Protein AF-A0A950VL31-F1 (afdb_monomer_lite)

pLDDT: mean 74.33, std 24.09, range [24.27, 98.5]

Radius of gyration: 37.99 Å; chains: 1; bounding box: 94×47×105 Å

Foldseek 3Di:
DFDFDDWDKDDPDDPDDDDDDPPPDDDDDDDDPPDPDPPPDDPPDPDPDDFDFPDDFPDWDDDPRIIITGGRTDDQQAAAFAAWAWDDDAAEDDDDDDQDFDKTKTWFTDADRHTFQKKWKWKAFPVRDTPDTDMDGCVVQVANHTGMGIDGDPDGDDLVRAPGKMWMWMWGGDPNGTYDIHDIGIYHYHNHPPVPDDDDLRPPPPDDPPPVVLVVVQVPDDALVPFDAFDADVRQDQAAQKWKKFWAQPPQLATQEIDMGQQVVVQVVLCDPPRPNVNTHMDTLHRRHHGPLQRLLQSQVVCVVRVVPHHPPPDGSHDPPDPCNVVSVVSNVNHNVSSCVSSDDRD

Structure (mmCIF, N/CA/C/O backbone):
data_AF-A0A950VL31-F1
#
_entry.id   AF-A0A950VL31-F1
#
loop_
_atom_site.group_PDB
_atom_site.id
_atom_site.type_symbol
_atom_site.label_atom_id
_atom_site.label_alt_id
_atom_site.label_comp_id
_atom_site.label_asym_id
_atom_site.label_entity_id
_atom_site.label_seq_id
_atom_site.pdbx_PDB_ins_code
_atom_site.Cartn_x
_atom_site.Cartn_y
_atom_site.Cartn_z
_atom_site.occupancy
_atom_site.B_iso_or_equiv
_atom_site.auth_seq_id
_atom_site.auth_comp_id
_atom_site.auth_asym_id
_atom_site.auth_atom_id
_atom_site.pdbx_PDB_model_num
ATOM 1 N N . GLY A 1 1 ? -34.890 7.771 40.085 1.00 26.45 1 GLY A N 1
ATOM 2 C CA . GLY A 1 1 ? -35.885 8.322 41.024 1.00 26.45 1 GLY A CA 1
ATOM 3 C C . GLY A 1 1 ? -36.533 7.157 41.729 1.00 26.45 1 GLY A C 1
ATOM 4 O O . GLY A 1 1 ? -36.795 6.172 41.057 1.00 26.45 1 GLY A O 1
ATOM 5 N N . SER A 1 2 ? -36.714 7.227 43.048 1.00 26.86 2 SER A N 1
ATOM 6 C CA . SER A 1 2 ? -37.435 6.185 43.786 1.00 26.86 2 SER A CA 1
ATOM 7 C C . SER A 1 2 ? -38.919 6.294 43.441 1.00 26.86 2 SER A C 1
ATOM 9 O O . SER A 1 2 ? -39.507 7.355 43.646 1.00 26.86 2 SER A O 1
ATOM 11 N N . LEU A 1 3 ? -39.493 5.246 42.860 1.00 29.05 3 LEU A N 1
ATOM 12 C CA . LEU A 1 3 ? -40.937 5.093 42.746 1.00 29.05 3 LEU A CA 1
ATOM 13 C C . LEU A 1 3 ? -41.309 3.896 43.612 1.00 29.05 3 LEU A C 1
ATOM 15 O O . LEU A 1 3 ? -40.844 2.785 43.372 1.00 29.05 3 LEU A O 1
ATOM 19 N N . ASP A 1 4 ? -42.085 4.185 44.648 1.00 31.08 4 ASP A N 1
ATOM 20 C CA . ASP A 1 4 ? -42.569 3.232 45.635 1.00 31.08 4 ASP A CA 1
ATOM 21 C C . ASP A 1 4 ? -43.798 2.520 45.057 1.00 31.08 4 ASP A C 1
ATOM 23 O O . ASP A 1 4 ? -44.814 3.160 44.769 1.00 31.08 4 ASP A O 1
ATOM 27 N N . PHE A 1 5 ? -43.691 1.215 44.809 1.00 33.84 5 PHE A N 1
ATOM 28 C CA . PHE A 1 5 ? -44.778 0.415 44.249 1.00 33.84 5 PHE A CA 1
ATOM 29 C C . PHE A 1 5 ? -45.307 -0.573 45.287 1.00 33.84 5 PHE A C 1
ATOM 31 O O . PHE A 1 5 ? -45.082 -1.772 45.189 1.00 33.84 5 PHE A O 1
ATOM 38 N N . GLY A 1 6 ? -46.093 -0.034 46.219 1.00 39.69 6 GLY A N 1
ATOM 39 C CA . GLY A 1 6 ? -47.246 -0.707 46.814 1.00 39.69 6 GLY A CA 1
ATOM 40 C C . GLY A 1 6 ? -46.976 -1.778 47.876 1.00 39.69 6 GLY A C 1
ATOM 41 O O . GLY A 1 6 ? -46.226 -2.729 47.695 1.00 39.69 6 GLY A O 1
ATOM 42 N N . THR A 1 7 ? -47.718 -1.671 48.976 1.00 35.81 7 THR A N 1
ATOM 43 C CA . THR A 1 7 ? -47.852 -2.701 50.010 1.00 35.81 7 THR A CA 1
ATOM 44 C C . THR A 1 7 ? -48.718 -3.852 49.480 1.00 35.81 7 THR A C 1
ATOM 46 O O . THR A 1 7 ? -49.858 -3.619 49.078 1.00 35.81 7 THR A O 1
ATOM 49 N N . GLN A 1 8 ? -48.223 -5.095 49.486 1.00 38.28 8 GLN A N 1
ATOM 50 C CA . GLN A 1 8 ? -49.088 -6.273 49.325 1.00 38.28 8 GLN A CA 1
ATOM 51 C C . GLN A 1 8 ? -49.540 -6.772 50.699 1.00 38.28 8 GLN A C 1
ATOM 53 O O . GLN A 1 8 ? -48.717 -7.103 51.552 1.00 38.28 8 GLN A O 1
ATOM 58 N N . GLU A 1 9 ? -50.854 -6.840 50.907 1.00 32.25 9 GLU A N 1
ATOM 59 C CA . GLU A 1 9 ? -51.458 -7.432 52.100 1.00 32.25 9 GLU A CA 1
ATOM 60 C C . GLU A 1 9 ? -51.939 -8.850 51.795 1.00 32.25 9 GLU A C 1
ATOM 62 O O . GLU A 1 9 ? -52.822 -9.052 50.961 1.00 32.25 9 GLU A O 1
ATOM 67 N N . TYR A 1 10 ? -51.393 -9.836 52.504 1.00 36.75 10 TYR A N 1
ATOM 68 C CA . TYR A 1 10 ? -51.914 -11.197 52.485 1.00 36.75 10 TYR A CA 1
ATOM 69 C C . TYR A 1 10 ? -52.896 -11.349 53.644 1.00 36.75 10 TYR A C 1
ATOM 71 O O . TYR A 1 10 ? -52.517 -11.271 54.814 1.00 36.75 10 TYR A O 1
ATOM 79 N N . THR A 1 11 ? -54.174 -11.539 53.319 1.00 30.17 11 THR A N 1
ATOM 80 C CA . THR A 1 11 ? -55.205 -11.898 54.297 1.00 30.17 11 THR A CA 1
ATOM 81 C C . THR A 1 11 ? -55.499 -13.384 54.178 1.00 30.17 11 THR A C 1
ATOM 83 O O . THR A 1 11 ? -55.637 -13.923 53.082 1.00 30.17 11 THR A O 1
ATOM 86 N N . ASN A 1 12 ? -55.553 -14.068 55.319 1.00 35.91 12 ASN A N 1
ATOM 87 C CA . ASN A 1 12 ? -55.883 -15.484 55.356 1.00 35.91 12 ASN A CA 1
ATOM 88 C C . ASN A 1 12 ? -57.364 -15.647 54.968 1.00 35.91 12 ASN A C 1
ATOM 90 O O . ASN A 1 12 ? -58.252 -15.313 55.754 1.00 35.91 12 ASN A O 1
ATOM 94 N N . GLY A 1 13 ? -57.619 -16.072 53.729 1.00 30.38 13 GLY A N 1
ATOM 95 C CA . GLY A 1 13 ? -58.948 -16.085 53.123 1.00 30.38 13 GLY A CA 1
ATOM 96 C C . GLY A 1 13 ? -59.132 -17.229 52.127 1.00 30.38 13 GLY A C 1
ATOM 97 O O . GLY A 1 13 ? -59.075 -17.011 50.929 1.00 30.38 13 GLY A O 1
ATOM 98 N N . ASN A 1 14 ? -59.323 -18.441 52.655 1.00 36.91 14 ASN A N 1
ATOM 99 C CA . ASN A 1 14 ? -60.248 -19.511 52.234 1.00 36.91 14 ASN A CA 1
ATOM 100 C C . ASN A 1 14 ? -60.557 -19.853 50.753 1.00 36.91 14 ASN A C 1
ATOM 102 O O . ASN A 1 14 ? -61.489 -20.625 50.539 1.00 36.91 14 ASN A O 1
ATOM 106 N N . ASP A 1 15 ? -59.801 -19.429 49.743 1.00 32.88 15 ASP A N 1
ATOM 107 C CA . ASP A 1 15 ? -60.048 -19.869 48.359 1.00 32.88 15 ASP A CA 1
ATOM 108 C C . ASP A 1 15 ? -59.047 -20.946 47.905 1.00 32.88 15 ASP A C 1
ATOM 110 O O . ASP A 1 15 ? -58.057 -20.680 47.229 1.00 32.88 15 ASP A O 1
ATOM 114 N N . CYS A 1 16 ? -59.320 -22.205 48.270 1.00 32.97 16 CYS A N 1
ATOM 115 C CA . CYS A 1 16 ? -58.639 -23.394 47.741 1.00 32.97 16 CYS A CA 1
ATOM 116 C C . CYS A 1 16 ? -59.685 -24.444 47.331 1.00 32.97 16 CYS A C 1
ATOM 118 O O . CYS A 1 16 ? -60.242 -25.142 48.175 1.00 32.97 16 CYS A O 1
ATOM 120 N N . ASN A 1 17 ? -59.976 -24.550 46.028 1.00 30.31 17 ASN A N 1
ATOM 121 C CA . ASN A 1 17 ? -60.961 -25.490 45.483 1.00 30.31 17 ASN A CA 1
ATOM 122 C C . ASN A 1 17 ? -60.265 -26.715 44.846 1.00 30.31 17 ASN A C 1
ATOM 124 O O . ASN A 1 17 ? -59.708 -26.644 43.755 1.00 30.31 17 ASN A O 1
ATOM 128 N N . ALA A 1 18 ? -60.294 -27.821 45.590 1.00 32.50 18 ALA A N 1
ATOM 129 C CA . ALA A 1 18 ? -60.222 -29.257 45.278 1.00 32.50 18 ALA A CA 1
ATOM 130 C C . ALA A 1 18 ? -59.442 -29.881 44.088 1.00 32.50 18 ALA A C 1
ATOM 132 O O . ALA A 1 18 ? -59.469 -31.104 44.038 1.00 32.50 18 ALA A O 1
ATOM 133 N N . ASN A 1 19 ? -58.765 -29.201 43.148 1.00 30.77 19 ASN A N 1
ATOM 134 C CA . ASN A 1 19 ? -58.132 -29.947 42.029 1.00 30.77 19 ASN A CA 1
ATOM 135 C C . ASN A 1 19 ? -56.844 -29.398 41.386 1.00 30.77 19 ASN A C 1
ATOM 137 O O . ASN A 1 19 ? -56.442 -29.882 40.330 1.00 30.77 19 ASN A O 1
ATOM 141 N N . THR A 1 20 ? -56.125 -28.480 42.032 1.00 29.73 20 THR A N 1
ATOM 142 C CA . THR A 1 20 ? -54.744 -28.132 41.639 1.00 29.73 20 THR A CA 1
ATOM 143 C C . THR A 1 20 ? -53.890 -27.850 42.876 1.00 29.73 20 THR A C 1
ATOM 145 O O . THR A 1 20 ? -53.874 -26.733 43.373 1.00 29.73 20 THR A O 1
ATOM 148 N N . SER A 1 21 ? -53.231 -28.900 43.378 1.00 27.80 21 SER A N 1
ATOM 149 C CA . SER A 1 21 ? -52.013 -28.921 44.210 1.00 27.80 21 SER A CA 1
ATOM 150 C C . SER A 1 21 ? -51.699 -27.673 45.058 1.00 27.80 21 SER A C 1
ATOM 152 O O . SER A 1 21 ? -50.830 -26.875 44.707 1.00 27.80 21 SER A O 1
ATOM 154 N N . CYS A 1 22 ? -52.331 -27.571 46.228 1.00 28.53 22 CYS A N 1
ATOM 155 C CA . CYS A 1 22 ? -51.736 -26.926 47.396 1.00 28.53 22 CYS A CA 1
ATOM 156 C C . CYS A 1 22 ? -51.013 -28.016 48.196 1.00 28.53 22 CYS A C 1
ATOM 158 O O . CYS A 1 22 ? -51.657 -28.714 48.973 1.00 28.53 22 CYS A O 1
ATOM 160 N N . ASP A 1 23 ? -49.707 -28.185 47.999 1.00 24.27 23 ASP A N 1
ATOM 161 C CA . ASP A 1 23 ? -48.905 -29.047 48.873 1.00 24.27 23 ASP A CA 1
ATOM 162 C C . ASP A 1 23 ? -48.401 -28.219 50.062 1.00 24.27 23 ASP A C 1
ATOM 164 O O . ASP A 1 23 ? -47.308 -27.655 50.050 1.00 24.27 23 ASP A O 1
ATOM 168 N N . PHE A 1 24 ? -49.236 -28.139 51.097 1.00 31.02 24 PHE A N 1
ATOM 169 C CA . PHE A 1 24 ? -48.778 -27.987 52.475 1.00 31.02 24 PHE A CA 1
ATOM 170 C C . PHE A 1 24 ? -48.843 -29.378 53.104 1.00 31.02 24 PHE A C 1
ATOM 172 O O . PHE A 1 24 ? -49.898 -29.802 53.567 1.00 31.02 24 PHE A O 1
ATOM 179 N N . ALA A 1 25 ? -47.732 -30.113 53.070 1.00 26.59 25 ALA A N 1
ATOM 180 C CA . ALA A 1 25 ? -47.635 -31.403 53.742 1.00 26.59 25 ALA A CA 1
ATOM 181 C C . ALA A 1 25 ? -47.472 -31.192 55.260 1.00 26.59 25 ALA A C 1
ATOM 183 O O . ALA A 1 25 ? -46.380 -30.930 55.753 1.00 26.59 25 ALA A O 1
ATOM 184 N N . ASP A 1 26 ? -48.624 -31.203 55.926 1.00 32.12 26 ASP A N 1
ATOM 185 C CA . ASP A 1 26 ? -48.993 -31.792 57.217 1.00 32.12 26 ASP A CA 1
ATOM 186 C C . ASP A 1 26 ? -47.992 -31.941 58.392 1.00 32.12 26 ASP A C 1
ATOM 188 O O . ASP A 1 26 ? -46.897 -32.488 58.296 1.00 32.12 26 ASP A O 1
ATOM 192 N N . GLU A 1 27 ? -48.556 -31.584 59.557 1.00 32.84 27 GLU A N 1
ATOM 193 C CA . GLU A 1 27 ? -48.215 -31.906 60.954 1.00 32.84 27 GLU A CA 1
ATOM 194 C C . GLU A 1 27 ? -47.164 -31.069 61.701 1.00 32.84 27 GLU A C 1
ATOM 196 O O . GLU A 1 27 ? -46.121 -31.563 62.117 1.00 32.84 27 GLU A O 1
ATOM 201 N N . VAL A 1 28 ? -47.543 -29.840 62.077 1.00 29.34 28 VAL A N 1
ATOM 202 C CA . VAL A 1 28 ? -47.315 -29.334 63.448 1.00 29.34 28 VAL A CA 1
ATOM 203 C C . VAL A 1 28 ? -48.373 -28.283 63.811 1.00 29.34 28 VAL A C 1
ATOM 205 O O . VAL A 1 28 ? -48.805 -27.514 62.961 1.00 29.34 28 VAL A O 1
ATOM 208 N N . GLY A 1 29 ? -48.841 -28.314 65.065 1.00 29.80 29 GLY A N 1
ATOM 209 C CA . GLY A 1 29 ? -49.952 -27.518 65.608 1.00 29.80 29 GLY A CA 1
ATOM 210 C C . GLY A 1 29 ? -49.720 -25.993 65.687 1.00 29.80 29 GLY A C 1
ATOM 211 O O . GLY A 1 29 ? -48.928 -25.450 64.923 1.00 29.80 29 GLY A O 1
ATOM 212 N N . PRO A 1 30 ? -50.442 -25.263 66.567 1.00 31.36 30 PRO A N 1
ATOM 213 C CA . PRO A 1 30 ? -50.471 -23.798 66.558 1.00 31.36 30 PRO A CA 1
ATOM 214 C C . PRO A 1 30 ? -49.055 -23.210 66.615 1.00 31.36 30 PRO A C 1
ATOM 216 O O . PRO A 1 30 ? -48.265 -23.585 67.475 1.00 31.36 30 PRO A O 1
ATOM 219 N N . PHE A 1 31 ? -48.769 -22.310 65.671 1.00 34.59 31 PHE A N 1
ATOM 220 C CA . PHE A 1 31 ? -47.479 -21.656 65.429 1.00 34.59 31 PHE A CA 1
ATOM 221 C C . PHE A 1 31 ? -46.803 -21.206 66.744 1.00 34.59 31 PHE A C 1
ATOM 223 O O . PHE A 1 31 ? -47.319 -20.328 67.441 1.00 34.59 31 PHE A O 1
ATOM 230 N N . ASP A 1 32 ? -45.663 -21.814 67.089 1.00 31.92 32 ASP A N 1
ATOM 231 C CA . ASP A 1 32 ? -44.841 -21.447 68.248 1.00 31.92 32 ASP A CA 1
ATOM 232 C C . ASP A 1 32 ? -43.954 -20.238 67.898 1.00 31.92 32 ASP A C 1
ATOM 234 O O . ASP A 1 32 ? -43.147 -20.279 66.966 1.00 31.92 32 ASP A O 1
ATOM 238 N N . TRP A 1 33 ? -44.109 -19.139 68.638 1.00 30.81 33 TRP A N 1
ATOM 239 C CA . TRP A 1 33 ? -43.493 -17.824 68.392 1.00 30.81 33 TRP A CA 1
ATOM 240 C C . TRP A 1 33 ? -42.012 -17.738 68.821 1.00 30.81 33 TRP A C 1
ATOM 242 O O . TRP A 1 33 ? -41.549 -16.696 69.286 1.00 30.81 33 TRP A O 1
ATOM 252 N N . GLY A 1 34 ? -41.253 -18.827 68.680 1.00 26.50 34 GLY A N 1
ATOM 253 C CA . GLY A 1 34 ? -39.861 -18.924 69.142 1.00 26.50 34 GLY A CA 1
ATOM 254 C C . GLY A 1 34 ? -38.820 -19.267 68.075 1.00 26.50 34 GLY A C 1
ATOM 255 O O . GLY A 1 34 ? -37.626 -19.191 68.358 1.00 26.50 34 GLY A O 1
ATOM 256 N N . SER A 1 35 ? -39.233 -19.619 66.856 1.00 30.03 35 SER A N 1
ATOM 257 C CA . SER A 1 35 ? -38.329 -20.189 65.850 1.00 30.03 35 SER A CA 1
ATOM 258 C C . SER A 1 35 ? -38.311 -19.338 64.586 1.00 30.03 35 SER A C 1
ATOM 260 O O . SER A 1 35 ? -39.334 -19.161 63.930 1.00 30.03 35 SER A O 1
ATOM 262 N N . SER A 1 36 ? -37.133 -18.823 64.232 1.00 30.30 36 SER A N 1
ATOM 263 C CA . SER A 1 36 ? -36.834 -18.215 62.932 1.00 30.30 36 SER A CA 1
ATOM 264 C C . SER A 1 36 ? -37.085 -19.229 61.806 1.00 30.30 36 SER A C 1
ATOM 266 O O . SER A 1 36 ? -36.168 -19.925 61.372 1.00 30.30 36 SER A O 1
ATOM 268 N N . HIS A 1 37 ? -38.318 -19.321 61.316 1.00 34.12 37 HIS A N 1
ATOM 269 C CA . HIS A 1 37 ? -38.599 -19.962 60.040 1.00 34.12 37 HIS A CA 1
ATOM 270 C C . HIS A 1 37 ? -38.346 -18.940 58.933 1.00 34.12 37 HIS A C 1
ATOM 272 O O . HIS A 1 37 ? -39.124 -18.013 58.718 1.00 34.12 37 HIS A O 1
ATOM 278 N N . GLN A 1 38 ? -37.207 -19.097 58.261 1.00 34.50 38 GLN A N 1
ATOM 279 C CA . GLN A 1 38 ? -36.907 -18.420 57.007 1.00 34.50 38 GLN A CA 1
ATOM 280 C C . GLN A 1 38 ? -38.001 -18.828 56.006 1.00 34.50 38 GLN A C 1
ATOM 282 O O . GLN A 1 38 ? -38.133 -20.004 55.674 1.00 34.50 38 GLN A O 1
ATOM 287 N N . LEU A 1 39 ? -38.848 -17.884 55.598 1.00 34.12 39 LEU A N 1
ATOM 288 C CA . LEU A 1 39 ? -39.903 -18.136 54.618 1.00 34.12 39 LEU A CA 1
ATOM 289 C C . LEU A 1 39 ? -39.250 -18.427 53.261 1.00 34.12 39 LEU A C 1
ATOM 291 O O . LEU A 1 39 ? -38.807 -17.509 52.579 1.00 34.12 39 LEU A O 1
ATOM 295 N N . ASP A 1 40 ? -39.198 -19.698 52.865 1.00 33.16 40 ASP A N 1
ATOM 296 C CA . ASP A 1 40 ? -38.592 -20.150 51.601 1.00 33.16 40 ASP A CA 1
ATOM 297 C C . ASP A 1 40 ? -39.584 -20.080 50.415 1.00 33.16 40 ASP A C 1
ATOM 299 O O . ASP A 1 40 ? -39.521 -20.848 49.454 1.00 33.16 40 ASP A O 1
ATOM 303 N N . PHE A 1 41 ? -40.544 -19.150 50.473 1.00 36.78 41 PHE A N 1
ATOM 304 C CA . PHE A 1 41 ? -41.459 -18.872 49.368 1.00 36.78 41 PHE A CA 1
ATOM 305 C C . PHE A 1 41 ? -40.827 -17.835 48.439 1.00 36.78 41 PHE A C 1
ATOM 307 O O . PHE A 1 41 ? -40.730 -16.654 48.765 1.00 36.78 41 PHE A O 1
ATOM 314 N N . LYS A 1 42 ? -40.409 -18.279 47.251 1.00 35.38 42 LYS A N 1
ATOM 315 C CA . LYS A 1 42 ? -39.999 -17.410 46.142 1.00 35.38 42 LYS A CA 1
ATOM 316 C C . LYS A 1 42 ? -41.218 -17.141 45.253 1.00 35.38 42 LYS A C 1
ATOM 318 O O . LYS A 1 42 ? -41.489 -17.966 44.375 1.00 35.38 42 LYS A O 1
ATOM 323 N N . PRO A 1 43 ? -41.979 -16.041 45.424 1.00 36.16 43 PRO A N 1
ATOM 324 C CA . PRO A 1 43 ? -42.951 -15.659 44.410 1.00 36.16 43 PRO A CA 1
ATOM 325 C C . PRO A 1 43 ? -42.195 -15.475 43.092 1.00 36.16 43 PRO A C 1
ATOM 327 O O . PRO A 1 43 ? -41.285 -14.653 42.977 1.00 36.16 43 PRO A O 1
ATOM 330 N N . THR A 1 44 ? -42.526 -16.301 42.102 1.00 33.25 44 THR A N 1
ATOM 331 C CA . THR A 1 44 ? -41.907 -16.221 40.780 1.00 33.25 44 THR A CA 1
ATOM 332 C C . THR A 1 44 ? -42.573 -15.073 40.034 1.00 33.25 44 THR A C 1
ATOM 334 O O . THR A 1 44 ? -43.540 -15.265 39.303 1.00 33.25 44 THR A O 1
ATOM 337 N N . VAL A 1 45 ? -42.094 -13.852 40.262 1.00 36.28 45 VAL A N 1
ATOM 338 C CA . VAL A 1 45 ? -42.454 -12.705 39.427 1.00 36.28 45 VAL A CA 1
ATOM 339 C C . VAL A 1 45 ? -41.541 -12.747 38.207 1.00 36.28 45 VAL A C 1
ATOM 341 O O . VAL A 1 45 ? -40.336 -12.523 38.318 1.00 36.28 45 VAL A O 1
ATOM 344 N N . ILE A 1 46 ? -42.106 -13.080 37.044 1.00 35.22 46 ILE A N 1
ATOM 345 C CA . ILE A 1 46 ? -41.399 -12.981 35.764 1.00 35.22 46 ILE A CA 1
ATOM 346 C C . ILE A 1 46 ? -41.273 -11.492 35.447 1.00 35.22 46 ILE A C 1
ATOM 348 O O . ILE A 1 46 ? -42.233 -10.843 35.039 1.00 35.22 46 ILE A O 1
ATOM 352 N N . LEU A 1 47 ? -40.088 -10.946 35.690 1.00 36.84 47 LEU A N 1
ATOM 353 C CA . LEU A 1 47 ? -39.752 -9.575 35.347 1.00 36.84 47 LEU A CA 1
ATOM 354 C C . LEU A 1 47 ? -39.343 -9.525 33.866 1.00 36.84 47 LEU A C 1
ATOM 356 O O . LEU A 1 47 ? -38.367 -10.159 33.470 1.00 36.84 47 LEU A O 1
ATOM 360 N N . VAL A 1 48 ? -40.104 -8.798 33.047 1.00 35.81 48 VAL A N 1
ATOM 361 C CA . VAL A 1 48 ? -39.750 -8.467 31.656 1.00 35.81 48 VAL A CA 1
ATOM 362 C C . VAL A 1 48 ? -38.972 -7.150 31.617 1.00 35.81 48 VAL A C 1
ATOM 364 O O . VAL A 1 48 ? -39.279 -6.236 32.374 1.00 35.81 48 VAL A O 1
ATOM 367 N N . ASP A 1 49 ? -37.966 -7.079 30.744 1.00 34.81 49 ASP A N 1
ATOM 368 C CA . ASP A 1 49 ? -37.162 -5.896 30.403 1.00 34.81 49 ASP A CA 1
ATOM 369 C C . ASP A 1 49 ? -36.538 -5.111 31.578 1.00 34.81 49 ASP A C 1
ATOM 371 O O . ASP A 1 49 ? -37.063 -4.105 32.047 1.00 34.81 49 ASP A O 1
ATOM 375 N N . GLY A 1 50 ? -35.330 -5.514 31.997 1.00 36.25 50 GLY A N 1
ATOM 376 C CA . GLY A 1 50 ? -34.395 -4.636 32.724 1.00 36.25 50 GLY A CA 1
ATOM 377 C C . GLY A 1 50 ? -34.616 -4.459 34.232 1.00 36.25 50 GLY A C 1
ATOM 378 O O . GLY A 1 50 ? -33.938 -3.635 34.844 1.00 36.25 50 GLY A O 1
ATOM 379 N N . TRP A 1 51 ? -35.511 -5.228 34.853 1.00 33.00 51 TRP A N 1
ATOM 380 C CA . TRP A 1 51 ? -35.759 -5.172 36.299 1.00 33.00 51 TRP A CA 1
ATOM 381 C C . TRP A 1 51 ? -34.957 -6.229 37.072 1.00 33.00 51 TRP A C 1
ATOM 383 O O . TRP A 1 51 ? -34.940 -7.404 36.705 1.00 33.00 51 TRP A O 1
ATOM 393 N N . GLN A 1 52 ? -34.331 -5.823 38.181 1.00 37.94 52 GLN A N 1
ATOM 394 C CA . GLN A 1 52 ? -33.657 -6.711 39.136 1.00 37.94 52 GLN A CA 1
ATOM 395 C C . GLN A 1 52 ? -34.071 -6.345 40.570 1.00 37.94 52 GLN A C 1
ATOM 397 O O . GLN A 1 52 ? -34.242 -5.169 40.889 1.00 37.94 52 GLN A O 1
ATOM 402 N N . TRP A 1 53 ? -34.235 -7.345 41.440 1.00 40.12 53 TRP A N 1
ATOM 403 C CA . TRP A 1 53 ? -34.485 -7.129 42.870 1.00 40.12 53 TRP A CA 1
ATOM 404 C C . TRP A 1 53 ? -33.225 -6.568 43.545 1.00 40.12 53 TRP A C 1
ATOM 406 O O . TRP A 1 53 ? -32.148 -7.136 43.375 1.00 40.12 53 TRP A O 1
ATOM 416 N N . SER A 1 54 ? -33.344 -5.486 44.322 1.00 38.22 54 SER A N 1
ATOM 417 C CA . SER A 1 54 ? -32.196 -4.870 45.010 1.00 38.22 54 SER A CA 1
ATOM 418 C C . SER A 1 54 ? -31.835 -5.533 46.350 1.00 38.22 54 SER A C 1
ATOM 420 O O . SER A 1 54 ? -30.669 -5.489 46.730 1.00 38.22 54 SER A O 1
ATOM 422 N N . SER A 1 55 ? -32.781 -6.173 47.054 1.00 41.34 55 SER A N 1
ATOM 423 C CA . SER A 1 55 ? -32.529 -6.976 48.270 1.00 41.34 55 SER A CA 1
ATOM 424 C C . SER A 1 55 ? -33.762 -7.801 48.697 1.00 41.34 55 SER A C 1
ATOM 426 O O . SER A 1 55 ? -34.887 -7.498 48.301 1.00 41.34 55 SER A O 1
ATOM 428 N N . TRP A 1 56 ? -33.542 -8.864 49.489 1.00 40.84 56 TRP A N 1
ATOM 429 C CA . TRP A 1 56 ? -34.590 -9.609 50.221 1.00 40.84 56 TRP A CA 1
ATOM 430 C C . TRP A 1 56 ? -35.042 -8.809 51.462 1.00 40.84 56 TRP A C 1
ATOM 432 O O . TRP A 1 56 ? -34.243 -8.018 51.965 1.00 40.84 56 TRP A O 1
ATOM 442 N N . PRO A 1 57 ? -36.290 -8.960 51.957 1.00 47.16 57 PRO A N 1
ATOM 443 C CA . PRO A 1 57 ? -36.871 -8.012 52.904 1.00 47.16 57 PRO A CA 1
ATOM 444 C C . PRO A 1 57 ? -36.109 -8.007 54.232 1.00 47.16 57 PRO A C 1
ATOM 446 O O . PRO A 1 57 ? -36.019 -9.025 54.914 1.00 47.16 57 PRO A O 1
ATOM 449 N N . GLU A 1 58 ? -35.592 -6.840 54.617 1.00 45.50 58 GLU A N 1
ATOM 450 C CA . GLU A 1 58 ? -34.971 -6.632 55.932 1.00 45.50 58 GLU A CA 1
ATOM 451 C C . GLU A 1 58 ? -36.013 -6.348 57.028 1.00 45.50 58 GLU A C 1
ATOM 453 O O . GLU A 1 58 ? -35.686 -6.405 58.211 1.00 45.50 58 GLU A O 1
ATOM 458 N N . GLN A 1 59 ? -37.274 -6.060 56.672 1.00 51.28 59 GLN A N 1
ATOM 459 C CA . GLN A 1 59 ? -38.339 -5.758 57.634 1.00 51.28 59 GLN A CA 1
ATOM 460 C C . GLN A 1 59 ? -39.686 -6.324 57.163 1.00 51.28 59 GLN A C 1
ATOM 462 O O . GLN A 1 59 ? -40.381 -5.737 56.338 1.00 51.28 59 GLN A O 1
ATOM 467 N N . CYS A 1 60 ? -40.068 -7.475 57.716 1.00 49.09 60 CYS A N 1
ATOM 468 C CA . CYS A 1 60 ? -41.462 -7.905 57.739 1.00 49.09 60 CYS A CA 1
ATOM 469 C C . CYS A 1 60 ? -42.014 -7.654 59.149 1.00 49.09 60 CYS A C 1
ATOM 471 O O . CYS A 1 60 ? -41.348 -7.949 60.142 1.00 49.09 60 CYS A O 1
ATOM 473 N N . SER A 1 61 ? -43.223 -7.109 59.253 1.00 50.62 61 SER A N 1
ATOM 474 C CA . SER A 1 61 ? -43.931 -6.919 60.520 1.00 50.62 61 SER A CA 1
ATOM 475 C C . SER A 1 61 ? -45.177 -7.795 60.564 1.00 50.62 61 SER A C 1
ATOM 477 O O . SER A 1 61 ? -45.856 -7.999 59.555 1.00 50.62 61 SER A O 1
ATOM 479 N N . VAL A 1 62 ? -45.472 -8.338 61.745 1.00 45.84 62 VAL A N 1
ATOM 480 C CA . VAL A 1 62 ? -46.664 -9.159 61.972 1.00 45.84 62 VAL A CA 1
ATOM 481 C C . VAL A 1 62 ? -47.635 -8.380 62.847 1.00 45.84 62 VAL A C 1
ATOM 483 O O . VAL A 1 62 ? -47.269 -7.907 63.923 1.00 45.84 62 VAL A O 1
ATOM 486 N N . SER A 1 63 ? -48.881 -8.251 62.395 1.00 45.62 63 SER A N 1
ATOM 487 C CA . SER A 1 63 ? -49.973 -7.671 63.179 1.00 45.62 63 SER A CA 1
ATOM 488 C C . SER A 1 63 ? -51.194 -8.583 63.089 1.00 45.62 63 SER A C 1
ATOM 490 O O . SER A 1 63 ? -51.864 -8.658 62.060 1.00 45.62 63 SER A O 1
ATOM 492 N N . GLY A 1 64 ? -51.464 -9.336 64.159 1.00 59.75 64 GLY A N 1
ATOM 493 C CA . GLY A 1 64 ? -52.505 -10.368 64.149 1.00 59.75 64 GLY A CA 1
ATOM 494 C C . GLY A 1 64 ? -52.170 -11.512 63.183 1.00 59.75 64 GLY A C 1
ATOM 495 O O . GLY A 1 64 ? -51.098 -12.099 63.278 1.00 59.75 64 GLY A O 1
ATOM 496 N N . THR A 1 65 ? -53.087 -11.834 62.264 1.00 47.09 65 THR A N 1
ATOM 497 C CA . THR A 1 65 ? -52.917 -12.860 61.211 1.00 47.09 65 THR A CA 1
ATOM 498 C C . THR A 1 65 ? -52.327 -12.311 59.907 1.00 47.09 65 THR A C 1
ATOM 500 O O . THR A 1 65 ? -52.274 -13.035 58.915 1.00 47.09 65 THR A O 1
ATOM 503 N N . ILE A 1 66 ? -51.915 -11.040 59.884 1.00 39.03 66 ILE A N 1
ATOM 504 C CA . ILE A 1 66 ? -51.410 -10.366 58.686 1.00 39.03 66 ILE A CA 1
ATOM 505 C C . ILE A 1 66 ? -49.887 -10.248 58.786 1.00 39.03 66 ILE A C 1
ATOM 507 O O . ILE A 1 66 ? -49.360 -9.635 59.719 1.00 39.03 66 ILE A O 1
ATOM 511 N N . LEU A 1 67 ? -49.193 -10.812 57.795 1.00 44.31 67 LEU A N 1
ATOM 512 C CA . LEU A 1 67 ? -47.775 -10.576 57.536 1.00 44.31 67 LEU A CA 1
ATOM 513 C C . LEU A 1 67 ? -47.663 -9.439 56.515 1.00 44.31 67 LEU A C 1
ATOM 515 O O . LEU A 1 67 ? -48.134 -9.575 55.386 1.00 44.31 67 LEU A O 1
ATOM 519 N N . ARG A 1 68 ? -47.042 -8.325 56.907 1.00 50.03 68 ARG A N 1
ATOM 520 C CA . ARG A 1 68 ? -46.675 -7.239 55.991 1.00 50.03 68 ARG A CA 1
ATOM 521 C C . ARG A 1 68 ? -45.175 -7.278 55.760 1.00 50.03 68 ARG A C 1
ATOM 523 O O . ARG A 1 68 ? -44.413 -7.169 56.716 1.00 50.03 68 ARG A O 1
ATOM 530 N N . CYS A 1 69 ? -44.767 -7.412 54.508 1.00 51.88 69 CYS A N 1
ATOM 531 C CA . CYS A 1 69 ? -43.379 -7.260 54.098 1.00 51.88 69 CYS A CA 1
ATOM 532 C C . CYS A 1 69 ? -43.291 -6.052 53.170 1.00 51.88 69 CYS A C 1
ATOM 534 O O . CYS A 1 69 ? -44.012 -5.992 52.173 1.00 51.88 69 CYS A O 1
ATOM 536 N N . ASP A 1 70 ? -42.420 -5.106 53.508 1.00 52.19 70 ASP A N 1
ATOM 537 C CA . ASP A 1 70 ? -42.142 -3.965 52.647 1.00 52.19 70 ASP A CA 1
ATOM 538 C C . ASP A 1 70 ? -41.032 -4.354 51.665 1.00 52.19 70 ASP A C 1
ATOM 540 O O . ASP A 1 70 ? -39.946 -4.789 52.058 1.00 52.19 70 ASP A O 1
ATOM 544 N N . PHE A 1 71 ? -41.312 -4.226 50.368 1.00 51.69 71 PHE A N 1
ATOM 545 C CA . PHE A 1 71 ? -40.344 -4.494 49.309 1.00 51.69 71 PHE A CA 1
ATOM 546 C C . PHE A 1 71 ? -39.832 -3.166 48.766 1.00 51.69 71 PHE A C 1
ATOM 548 O O . PHE A 1 71 ? -40.604 -2.340 48.291 1.00 51.69 71 PHE A O 1
ATOM 555 N N . THR A 1 72 ? -38.517 -2.964 48.785 1.00 45.47 72 THR A N 1
ATOM 556 C CA . THR A 1 72 ? -37.906 -1.868 48.030 1.00 45.47 72 THR A CA 1
ATOM 557 C C . THR A 1 72 ? -37.482 -2.412 46.673 1.00 45.47 72 THR A C 1
ATOM 559 O O . THR A 1 72 ? -36.503 -3.149 46.579 1.00 45.47 72 THR A O 1
ATOM 562 N N . SER A 1 73 ? -38.212 -2.064 45.612 1.00 44.69 73 SER A N 1
ATOM 563 C CA . SER A 1 73 ? -37.747 -2.271 44.238 1.00 44.69 73 SER A CA 1
ATOM 564 C C . SER A 1 73 ? -37.078 -0.996 43.733 1.00 44.69 73 SER A C 1
ATOM 566 O O . SER A 1 73 ? -37.694 0.070 43.747 1.00 44.69 73 SER A O 1
ATOM 568 N N . GLN A 1 74 ? -35.839 -1.084 43.254 1.00 49.22 74 GLN A N 1
ATOM 569 C CA . GLN A 1 74 ? -35.172 0.048 42.613 1.00 49.22 74 GLN A CA 1
ATOM 570 C C . GLN A 1 74 ? -35.272 -0.064 41.089 1.00 49.22 74 GLN A C 1
ATOM 572 O O . GLN A 1 74 ? -34.711 -0.975 40.484 1.00 49.22 74 GLN A O 1
ATOM 577 N N . LEU A 1 75 ? -35.961 0.892 40.456 1.00 50.12 75 LEU A N 1
ATOM 578 C CA . LEU A 1 75 ? -35.904 1.067 39.006 1.00 50.12 75 LEU A CA 1
ATOM 579 C C . LEU A 1 75 ? -34.577 1.736 38.643 1.00 50.12 75 LEU A C 1
ATOM 581 O O . LEU A 1 75 ? -34.385 2.940 38.850 1.00 50.12 75 LEU A O 1
ATOM 585 N N . THR A 1 76 ? -33.674 0.950 38.072 1.00 61.91 76 THR A N 1
ATOM 586 C CA . THR A 1 76 ? -32.416 1.458 37.540 1.00 61.91 76 THR A CA 1
ATOM 587 C C . THR A 1 76 ? -32.601 1.758 36.060 1.00 61.91 76 THR A C 1
ATOM 589 O O . THR A 1 76 ? -32.649 0.852 35.234 1.00 61.91 76 THR A O 1
ATOM 592 N N . LEU A 1 77 ? -32.750 3.040 35.718 1.00 74.81 77 LEU A N 1
ATOM 593 C CA . LEU A 1 77 ? -32.879 3.450 34.322 1.00 74.81 77 LEU A CA 1
ATOM 594 C C . LEU A 1 77 ? -31.532 3.258 33.619 1.00 74.81 77 LEU A C 1
ATOM 596 O O . LEU A 1 77 ? -30.550 3.917 33.968 1.00 74.81 77 LEU A O 1
ATOM 600 N N . LEU A 1 78 ? -31.502 2.361 32.636 1.00 82.56 78 LEU A N 1
ATOM 601 C CA . LEU A 1 78 ? -30.319 2.140 31.817 1.00 82.56 78 LEU A CA 1
ATOM 602 C C . LEU A 1 78 ? -30.054 3.363 30.942 1.00 82.56 78 LEU A C 1
ATOM 604 O O . LEU A 1 78 ? -30.972 3.994 30.416 1.00 82.56 78 LEU A O 1
ATOM 608 N N . GLN A 1 79 ? -28.779 3.705 30.821 1.00 89.38 79 GLN A N 1
ATOM 609 C CA . GLN A 1 79 ? -28.308 4.826 30.025 1.00 89.38 79 GLN A CA 1
ATOM 610 C C . GLN A 1 79 ? -27.617 4.286 28.784 1.00 89.38 79 GLN A C 1
ATOM 612 O O . GLN A 1 79 ? -26.921 3.270 28.853 1.00 89.38 79 GLN A O 1
ATOM 617 N N . ALA A 1 80 ? -27.782 4.989 27.665 1.00 92.69 80 ALA A N 1
ATOM 618 C CA . ALA A 1 80 ? -26.999 4.710 26.475 1.00 92.69 80 ALA A CA 1
ATOM 619 C C . ALA A 1 80 ? -25.494 4.730 26.820 1.00 92.69 80 ALA A C 1
ATOM 621 O O . ALA A 1 80 ? -25.059 5.592 27.598 1.00 92.69 80 ALA A O 1
ATOM 622 N N . PRO A 1 81 ? -24.691 3.806 26.271 1.00 97.25 81 PRO A N 1
ATOM 623 C CA . PRO A 1 81 ? -23.264 3.780 26.549 1.00 97.25 81 PRO A CA 1
ATOM 624 C C . PRO A 1 81 ? -22.553 5.058 26.079 1.00 97.25 81 PRO A C 1
ATOM 626 O O . PRO A 1 81 ? -22.998 5.699 25.125 1.00 97.25 81 PRO A O 1
ATOM 629 N N . PRO A 1 82 ? -21.424 5.442 26.699 1.00 97.38 82 PRO A N 1
ATOM 630 C CA . PRO A 1 82 ? -20.549 6.468 26.140 1.00 97.38 82 PRO A CA 1
ATOM 631 C C . PRO A 1 82 ? -19.858 5.971 24.856 1.00 97.38 82 PRO A C 1
ATOM 633 O O . PRO A 1 82 ? -19.959 4.799 24.490 1.00 97.38 82 PRO A O 1
ATOM 636 N N . ALA A 1 83 ? -19.119 6.858 24.183 1.00 96.94 83 ALA A N 1
ATOM 637 C CA . ALA A 1 83 ? -18.253 6.466 23.071 1.00 96.94 83 ALA A CA 1
ATOM 638 C C . ALA A 1 83 ? -17.245 5.401 23.534 1.00 96.94 83 ALA A C 1
ATOM 640 O O . ALA A 1 83 ? -16.646 5.534 24.604 1.00 96.94 83 ALA A O 1
ATOM 641 N N . ALA A 1 84 ? -17.045 4.361 22.725 1.00 96.69 84 ALA A N 1
ATOM 642 C CA . ALA A 1 84 ? -15.992 3.383 22.972 1.00 96.69 84 ALA A CA 1
ATOM 643 C C . ALA A 1 84 ? -14.605 4.003 22.730 1.00 96.69 84 ALA A C 1
ATOM 645 O O . ALA A 1 84 ? -14.451 4.890 21.888 1.00 96.69 84 ALA A O 1
ATOM 646 N N . THR A 1 85 ? -13.588 3.500 23.433 1.00 97.12 85 THR A N 1
ATOM 647 C CA . THR A 1 85 ? -12.191 3.913 23.237 1.00 97.12 85 THR A CA 1
ATOM 648 C C . THR A 1 85 ? -11.417 2.773 22.601 1.00 97.12 85 THR A C 1
ATOM 650 O O . THR A 1 85 ? -11.159 1.758 23.247 1.00 97.12 85 THR A O 1
ATOM 653 N N . GLN A 1 86 ? -11.049 2.943 21.340 1.00 97.88 86 GLN A N 1
ATOM 654 C CA . GLN A 1 86 ? -10.293 1.955 20.578 1.00 97.88 86 GLN A CA 1
ATOM 655 C C . GLN A 1 86 ? -8.834 1.914 21.028 1.00 97.88 86 GLN A C 1
ATOM 657 O O . GLN A 1 86 ? -8.283 2.936 21.438 1.00 97.88 86 GLN A O 1
ATOM 662 N N . THR A 1 87 ? -8.225 0.730 20.974 1.00 96.00 87 THR A N 1
ATOM 663 C CA . THR A 1 87 ? -6.839 0.512 21.414 1.00 96.00 87 THR A CA 1
ATOM 664 C C . THR A 1 87 ? -5.947 -0.068 20.326 1.00 96.00 87 THR A C 1
ATOM 666 O O . THR A 1 87 ? -4.769 0.264 20.294 1.00 96.00 87 THR A O 1
ATOM 669 N N . ALA A 1 88 ? -6.475 -0.916 19.441 1.00 93.44 88 ALA A N 1
ATOM 670 C CA . ALA A 1 88 ? -5.745 -1.426 18.279 1.00 93.44 88 ALA A CA 1
ATOM 671 C C . ALA A 1 88 ? -6.722 -1.959 17.218 1.00 93.44 88 ALA A C 1
ATOM 673 O O . ALA A 1 88 ? -7.817 -2.386 17.588 1.00 93.44 88 ALA A O 1
ATOM 674 N N . PRO A 1 89 ? -6.349 -1.991 15.932 1.00 95.31 89 PRO A N 1
ATOM 675 C CA . PRO A 1 89 ? -5.094 -1.488 15.378 1.00 95.31 89 PRO A CA 1
ATOM 676 C C . PRO A 1 89 ? -5.032 0.046 15.345 1.00 95.31 89 PRO A C 1
ATOM 678 O O . PRO A 1 89 ? -6.051 0.718 15.179 1.00 95.31 89 PRO A O 1
ATOM 681 N N . ASP A 1 90 ? -3.818 0.564 15.518 1.00 88.56 90 ASP A N 1
ATOM 682 C CA . ASP A 1 90 ? -3.447 1.975 15.406 1.00 88.56 90 ASP A CA 1
ATOM 683 C C . ASP A 1 90 ? -2.114 2.047 14.654 1.00 88.56 90 ASP A C 1
ATOM 685 O O . ASP A 1 90 ? -1.191 1.284 14.956 1.00 88.56 90 ASP A O 1
ATOM 689 N N . GLY A 1 91 ? -2.022 2.920 13.655 1.00 81.00 91 GLY A N 1
ATOM 690 C CA . GLY A 1 91 ? -0.834 3.034 12.813 1.00 81.00 91 GLY A CA 1
ATOM 691 C C . GLY A 1 91 ? -0.568 1.788 11.958 1.00 81.00 91 GLY A C 1
ATOM 692 O O . GLY A 1 91 ? -1.486 1.178 11.418 1.00 81.00 91 GLY A O 1
ATOM 693 N N . MET A 1 92 ? 0.700 1.428 11.776 1.00 79.62 92 MET A N 1
ATOM 694 C CA . MET A 1 92 ? 1.097 0.367 10.843 1.00 79.62 92 MET A CA 1
ATOM 695 C C . MET A 1 92 ? 0.873 -1.035 11.435 1.00 79.62 92 MET A C 1
ATOM 697 O O . MET A 1 92 ? 1.369 -1.346 12.520 1.00 79.62 92 MET A O 1
ATOM 701 N N . LEU A 1 93 ? 0.169 -1.902 10.703 1.00 80.06 93 LEU A N 1
ATOM 702 C CA . LEU A 1 93 ? 0.039 -3.324 11.032 1.00 80.06 93 LEU A CA 1
ATOM 703 C C . LEU A 1 93 ? 1.371 -4.077 10.825 1.00 80.06 93 LEU A C 1
ATOM 70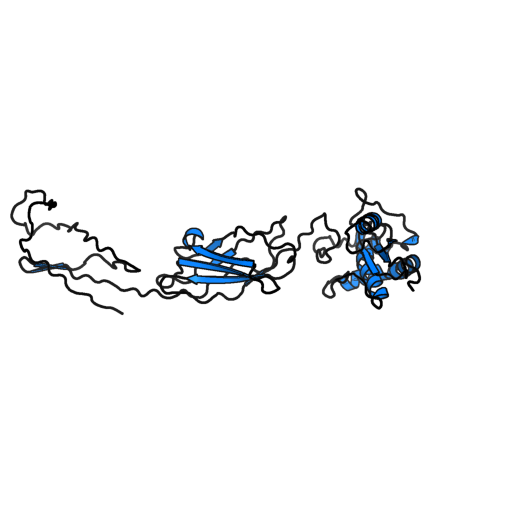5 O O . LEU A 1 93 ? 2.176 -3.692 9.975 1.00 80.06 93 LEU A O 1
ATOM 709 N N . PRO A 1 94 ? 1.619 -5.170 11.571 1.00 74.38 94 PRO A N 1
ATOM 710 C CA . PRO A 1 94 ? 2.821 -5.977 11.391 1.00 74.38 94 PRO A CA 1
ATOM 711 C C . PRO A 1 94 ? 2.827 -6.685 10.031 1.00 74.38 94 PRO A C 1
ATOM 713 O O . PRO A 1 94 ? 1.809 -7.222 9.591 1.00 74.38 94 PRO A O 1
ATOM 716 N N . GLU A 1 95 ? 3.998 -6.734 9.398 1.00 65.06 95 GLU A N 1
ATOM 717 C CA . GLU A 1 95 ? 4.209 -7.444 8.136 1.00 65.06 95 GLU A CA 1
ATOM 718 C C . GLU A 1 95 ? 3.981 -8.950 8.314 1.00 65.06 95 GLU A C 1
ATOM 720 O O . GLU A 1 95 ? 4.626 -9.611 9.130 1.00 65.06 95 GLU A O 1
ATOM 725 N N . THR A 1 96 ? 3.028 -9.495 7.561 1.00 63.34 96 THR A N 1
ATOM 726 C CA . THR A 1 96 ? 2.710 -10.927 7.535 1.00 63.34 96 THR A CA 1
ATOM 727 C C . THR A 1 96 ? 2.363 -11.347 6.108 1.00 63.34 96 THR A C 1
ATOM 729 O O . THR A 1 96 ? 2.003 -10.512 5.278 1.00 63.34 96 THR A O 1
ATOM 732 N N . THR A 1 97 ? 2.467 -12.637 5.791 1.00 57.47 97 THR A N 1
ATOM 733 C CA . THR A 1 97 ? 2.034 -13.152 4.485 1.00 57.47 97 THR A CA 1
ATOM 734 C C . THR A 1 97 ? 0.524 -12.930 4.322 1.00 57.47 97 THR A C 1
ATOM 736 O O . THR A 1 97 ? -0.224 -13.337 5.215 1.00 57.47 97 THR A O 1
ATOM 739 N N . PRO A 1 98 ? 0.046 -12.314 3.221 1.00 64.44 98 PRO A N 1
ATOM 740 C CA . PRO A 1 98 ? -1.384 -12.162 2.969 1.00 64.44 98 PRO A CA 1
ATOM 741 C C . PRO A 1 98 ? -2.136 -13.504 3.064 1.00 64.44 98 PRO A C 1
ATOM 743 O O . PRO A 1 98 ? -1.591 -14.538 2.668 1.00 64.44 98 PRO A O 1
ATOM 746 N N . PRO A 1 99 ? -3.398 -13.512 3.535 1.00 70.69 99 PRO A N 1
ATOM 747 C CA . PRO A 1 99 ? -4.257 -12.350 3.785 1.00 70.69 99 PRO A CA 1
ATOM 748 C C . PRO A 1 99 ? -4.032 -11.652 5.140 1.00 70.69 99 PRO A C 1
ATOM 750 O O . PRO A 1 99 ? -3.877 -12.304 6.167 1.00 70.69 99 PRO A O 1
ATOM 753 N N . GLN A 1 100 ? -4.114 -10.314 5.156 1.00 78.62 100 GLN A N 1
ATOM 754 C CA . GLN A 1 100 ? -4.097 -9.518 6.392 1.00 78.62 100 GLN A CA 1
ATOM 755 C C . GLN A 1 100 ? -5.450 -9.594 7.114 1.00 78.62 100 GLN A C 1
ATOM 757 O O . GLN A 1 100 ? -6.468 -9.149 6.574 1.00 78.62 100 GLN A O 1
ATOM 762 N N . THR A 1 101 ? -5.456 -10.109 8.346 1.00 85.94 101 THR A N 1
ATOM 763 C CA . THR A 1 101 ? -6.650 -10.227 9.205 1.00 85.94 101 THR A CA 1
ATOM 764 C C . THR A 1 101 ? -6.400 -9.545 10.561 1.00 85.94 101 THR A C 1
ATOM 766 O O . THR A 1 101 ? -5.984 -10.209 11.516 1.00 85.94 101 THR A O 1
ATOM 769 N N . PRO A 1 102 ? -6.580 -8.214 10.666 1.00 90.31 102 PRO A N 1
ATOM 770 C CA . PRO A 1 102 ? -6.273 -7.481 11.892 1.00 90.31 102 PRO A CA 1
ATOM 771 C C . PRO A 1 102 ? -7.197 -7.861 13.054 1.00 90.31 102 PRO A C 1
ATOM 773 O O . PRO A 1 102 ? -8.389 -8.116 12.876 1.00 90.31 102 PRO A O 1
ATOM 776 N N . VAL A 1 103 ? -6.633 -7.846 14.262 1.00 93.94 103 VAL A N 1
ATOM 777 C CA . VAL A 1 103 ? -7.382 -8.002 15.514 1.00 93.94 103 VAL A CA 1
ATOM 778 C C . VAL A 1 103 ? -7.776 -6.619 16.018 1.00 93.94 103 VAL A C 1
ATOM 780 O O . VAL A 1 103 ? -6.913 -5.787 16.297 1.00 93.94 103 VAL A O 1
ATOM 783 N N . PHE A 1 104 ? -9.076 -6.380 16.151 1.00 97.31 104 PHE A N 1
ATOM 784 C CA . PHE A 1 104 ? -9.620 -5.128 16.661 1.00 97.31 104 PHE A CA 1
ATOM 785 C C . PHE A 1 104 ? -9.855 -5.236 18.160 1.00 97.31 104 PHE A C 1
ATOM 787 O O . PHE A 1 104 ? -10.499 -6.174 18.628 1.00 97.31 104 PHE A O 1
ATOM 794 N N . THR A 1 105 ? -9.356 -4.256 18.907 1.00 98.19 105 THR A N 1
ATOM 795 C CA . THR A 1 105 ? -9.475 -4.183 20.362 1.00 98.19 105 THR A CA 1
ATOM 796 C C . THR A 1 105 ? -9.895 -2.792 20.814 1.00 98.19 105 THR A C 1
ATOM 798 O O . THR A 1 105 ? -9.464 -1.778 20.255 1.00 98.19 105 THR A O 1
ATOM 801 N N . TRP A 1 106 ? -10.756 -2.736 21.824 1.00 98.44 106 TRP A N 1
ATOM 802 C CA . TRP A 1 106 ? -11.216 -1.493 22.442 1.00 98.44 106 TRP A CA 1
ATOM 803 C C . TRP A 1 106 ? -11.606 -1.723 23.900 1.00 98.44 106 TRP A C 1
ATOM 805 O O . TRP A 1 106 ? -11.923 -2.837 24.309 1.00 98.44 106 TRP A O 1
ATOM 815 N N . ASN A 1 107 ? -11.638 -0.653 24.689 1.00 97.69 107 ASN A N 1
ATOM 816 C CA . ASN A 1 107 ? -12.160 -0.700 26.050 1.00 97.69 107 ASN A CA 1
ATOM 817 C C . ASN A 1 107 ? -13.690 -0.741 26.040 1.00 97.69 107 ASN A C 1
ATOM 819 O O . ASN A 1 107 ? -14.337 -0.004 25.288 1.00 97.69 107 ASN A O 1
ATOM 823 N N . ALA A 1 108 ? -14.268 -1.550 26.924 1.00 97.19 108 ALA A N 1
ATOM 824 C CA . ALA A 1 108 ? -15.703 -1.637 27.109 1.00 97.19 108 ALA A CA 1
ATOM 825 C C . ALA A 1 108 ? -16.294 -0.250 27.414 1.00 97.19 108 ALA A C 1
ATOM 827 O O . ALA A 1 108 ? -15.909 0.426 28.368 1.00 97.19 108 ALA A O 1
ATOM 828 N N . ALA A 1 109 ? -17.228 0.182 26.571 1.00 97.69 109 ALA A N 1
ATOM 829 C CA . ALA A 1 109 ? -17.960 1.427 26.739 1.00 97.69 109 ALA A CA 1
ATOM 830 C C . ALA A 1 109 ? -18.886 1.381 27.966 1.00 97.69 109 ALA A C 1
ATOM 832 O O . ALA A 1 109 ? -19.825 0.583 28.015 1.00 97.69 109 ALA A O 1
ATOM 833 N N . GLY A 1 110 ? -18.652 2.298 28.905 1.00 94.69 110 GLY A N 1
ATOM 834 C CA . GLY A 1 110 ? -19.497 2.513 30.079 1.00 94.69 110 GLY A CA 1
ATOM 835 C C . GLY A 1 110 ? -19.248 1.530 31.221 1.00 94.69 110 GLY A C 1
ATOM 836 O O . GLY A 1 110 ? -18.359 0.684 31.176 1.00 94.69 110 GLY A O 1
ATOM 837 N N . SER A 1 111 ? -20.030 1.675 32.287 1.00 92.19 111 SER A N 1
ATOM 838 C CA . SER A 1 111 ? -19.989 0.794 33.455 1.00 92.19 111 SER A CA 1
ATOM 839 C C . SER A 1 111 ? -21.346 0.778 34.153 1.00 92.19 111 SER A C 1
ATOM 841 O O . SER A 1 111 ? -22.131 1.721 34.037 1.00 92.19 111 SER A O 1
ATOM 843 N N . GLY A 1 112 ? -21.652 -0.315 34.858 1.00 87.75 112 GLY A N 1
ATOM 844 C CA . GLY A 1 112 ? -22.941 -0.492 35.526 1.00 87.75 112 GLY A CA 1
ATOM 845 C C . GLY A 1 112 ? -24.113 -0.239 34.574 1.00 87.75 112 GLY A C 1
ATOM 846 O O . GLY A 1 112 ? -24.308 -0.966 33.606 1.00 87.75 112 GLY A O 1
ATOM 847 N N . VAL A 1 113 ? -24.864 0.832 34.828 1.00 85.62 113 VAL A N 1
ATOM 848 C CA . VAL A 1 113 ? -26.100 1.181 34.106 1.00 85.62 113 VAL A CA 1
ATOM 849 C C . VAL A 1 113 ? -25.883 1.715 32.688 1.00 85.62 113 VAL A C 1
ATOM 851 O O . VAL A 1 113 ? -26.845 1.829 31.934 1.00 85.62 113 VAL A O 1
ATOM 854 N N . SER A 1 114 ? -24.646 2.075 32.334 1.00 92.38 114 SER A N 1
ATOM 855 C CA . SER A 1 114 ? -24.260 2.531 30.993 1.00 92.38 114 SER A CA 1
ATOM 856 C C . SER A 1 114 ? -23.368 1.531 30.259 1.00 92.38 114 SER A C 1
ATOM 858 O O . SER A 1 114 ? -22.885 1.830 29.170 1.00 92.38 114 SER A O 1
ATOM 860 N N . LEU A 1 115 ? -23.130 0.347 30.839 1.00 94.75 115 LEU A N 1
ATOM 861 C CA . LEU A 1 115 ? -22.289 -0.674 30.221 1.00 94.75 115 LEU A CA 1
ATOM 862 C C . LEU A 1 115 ? -22.937 -1.166 28.923 1.00 94.75 115 LEU A C 1
ATOM 864 O O . LEU A 1 115 ? -24.114 -1.543 28.905 1.00 94.75 115 LEU A O 1
ATOM 868 N N . ALA A 1 116 ? -22.180 -1.145 27.830 1.00 97.12 116 ALA A N 1
ATOM 869 C CA . ALA A 1 116 ? -22.655 -1.680 26.566 1.00 97.12 116 ALA A CA 1
ATOM 870 C C . ALA A 1 116 ? -22.710 -3.214 26.607 1.00 97.12 116 ALA A C 1
ATOM 872 O O . ALA A 1 116 ? -21.848 -3.888 27.163 1.00 97.12 116 ALA A O 1
ATOM 873 N N . THR A 1 117 ? -23.740 -3.757 25.971 1.00 96.12 117 THR A N 1
ATOM 874 C CA . THR A 1 117 ? -23.981 -5.203 25.844 1.00 96.12 117 THR A CA 1
ATOM 875 C C . THR A 1 117 ? -23.755 -5.696 24.417 1.00 96.12 117 THR A C 1
ATOM 877 O O . THR A 1 117 ? -23.612 -6.896 24.193 1.00 96.12 117 THR A O 1
ATOM 880 N N . GLN A 1 118 ? -23.687 -4.770 23.458 1.00 97.75 118 GLN A N 1
ATOM 881 C CA . GLN A 1 118 ? -23.395 -5.019 22.054 1.00 97.75 118 GLN A CA 1
ATOM 882 C C . GLN A 1 118 ? -22.510 -3.912 21.486 1.00 97.75 118 GLN A C 1
ATOM 884 O O . GLN A 1 118 ? -22.562 -2.769 21.952 1.00 97.75 118 GLN A O 1
ATOM 889 N N . TYR A 1 119 ? -21.746 -4.247 20.449 1.00 98.50 119 TYR A N 1
ATOM 890 C CA . TYR A 1 119 ? -20.904 -3.306 19.722 1.00 98.50 119 TYR A CA 1
ATOM 891 C C . TYR A 1 119 ? -21.041 -3.487 18.214 1.00 98.50 119 TYR A C 1
ATOM 893 O O . TYR A 1 119 ? -20.931 -4.608 17.726 1.00 98.50 119 TYR A O 1
ATOM 901 N N . ALA A 1 120 ? -21.219 -2.394 17.476 1.00 98.00 120 ALA A N 1
ATOM 902 C CA . ALA A 1 120 ? -21.011 -2.371 16.032 1.00 98.00 120 ALA A CA 1
ATOM 903 C C . ALA A 1 120 ? -19.582 -1.931 15.720 1.00 98.00 120 ALA A C 1
ATOM 905 O O . ALA A 1 120 ? -19.148 -0.881 16.190 1.00 98.00 120 ALA A O 1
ATOM 906 N N . LEU A 1 121 ? -18.883 -2.716 14.904 1.00 98.06 121 LEU A N 1
ATOM 907 C CA . LEU A 1 121 ? -17.577 -2.387 14.340 1.00 98.06 121 LEU A CA 1
ATOM 908 C C . LEU A 1 121 ? -17.758 -2.005 12.874 1.00 98.06 121 LEU A C 1
ATOM 910 O O . LEU A 1 121 ? -18.243 -2.824 12.089 1.00 98.06 121 LEU A O 1
ATOM 914 N N . GLN A 1 122 ? -17.326 -0.800 12.507 1.00 98.00 122 GLN A N 1
ATOM 915 C CA . GLN A 1 122 ? -17.319 -0.328 11.125 1.00 98.00 122 GLN A CA 1
ATOM 916 C C . GLN A 1 122 ? -15.892 -0.036 10.658 1.00 98.00 122 GLN A C 1
ATOM 918 O O . GLN A 1 122 ? -15.128 0.598 11.383 1.00 98.00 122 GLN A O 1
ATOM 923 N N . LEU A 1 123 ? -15.563 -0.461 9.440 1.00 97.00 123 LEU A N 1
ATOM 924 C CA . LEU A 1 123 ? -14.289 -0.220 8.764 1.00 97.00 123 LEU A CA 1
ATOM 925 C C . LEU A 1 123 ? -14.547 0.452 7.415 1.00 97.00 123 LEU A C 1
ATOM 927 O O . LEU A 1 123 ? -15.414 0.002 6.660 1.00 97.00 123 LEU A O 1
ATOM 931 N N . GLN A 1 124 ? -13.772 1.489 7.107 1.00 95.69 124 GLN A N 1
ATOM 932 C CA . GLN A 1 124 ? -13.770 2.164 5.815 1.00 95.69 124 GLN A CA 1
ATOM 933 C C . GLN A 1 124 ? -12.379 2.167 5.184 1.00 95.69 124 GLN A C 1
ATOM 935 O O . GLN A 1 124 ? -11.373 2.295 5.887 1.00 95.69 124 GLN A O 1
ATOM 940 N N . ASP A 1 125 ? -12.341 2.040 3.859 1.00 91.06 125 ASP A N 1
ATOM 941 C CA . ASP A 1 125 ? -11.127 2.237 3.067 1.00 91.06 125 ASP A CA 1
ATOM 942 C C . ASP A 1 125 ? -10.847 3.730 2.797 1.00 91.06 125 ASP A C 1
ATOM 944 O O . ASP A 1 125 ? -11.622 4.618 3.163 1.00 91.06 125 ASP A O 1
ATOM 948 N N . VAL A 1 126 ? -9.733 4.013 2.119 1.00 84.38 126 VAL A N 1
ATOM 949 C CA . VAL A 1 126 ? -9.312 5.378 1.756 1.00 84.38 126 VAL A CA 1
ATOM 950 C C . VAL A 1 126 ? -10.292 6.100 0.820 1.00 84.38 126 VAL A C 1
ATOM 952 O O . VAL A 1 126 ? -10.314 7.329 0.776 1.00 84.38 126 VAL A O 1
ATOM 955 N N . ALA A 1 127 ? -11.109 5.360 0.066 1.00 85.81 127 ALA A N 1
ATOM 956 C CA . ALA A 1 127 ? -12.136 5.920 -0.807 1.00 85.81 127 ALA A CA 1
ATOM 957 C C . ALA A 1 127 ? -13.444 6.223 -0.049 1.00 85.81 127 ALA A C 1
ATOM 959 O O . ALA A 1 127 ? -14.375 6.781 -0.632 1.00 85.81 127 ALA A O 1
ATOM 960 N N . GLY A 1 128 ? -13.511 5.893 1.247 1.00 88.81 128 GLY A N 1
ATOM 961 C CA . GLY A 1 128 ? -14.689 6.059 2.094 1.00 88.81 128 GLY A CA 1
ATOM 962 C C . GLY A 1 128 ? -15.720 4.942 1.929 1.00 88.81 128 GLY A C 1
ATOM 963 O O . GLY A 1 128 ? -16.850 5.078 2.405 1.00 88.81 128 GLY A O 1
ATOM 964 N N . ASN A 1 129 ? -15.373 3.837 1.261 1.00 90.88 129 ASN A N 1
ATOM 965 C CA . ASN A 1 129 ? -16.265 2.689 1.160 1.00 90.88 129 ASN A CA 1
ATOM 966 C C . ASN A 1 129 ? -16.300 1.954 2.496 1.00 90.88 129 ASN A C 1
ATOM 968 O O . ASN A 1 129 ? -15.256 1.664 3.077 1.00 90.88 129 ASN A O 1
ATOM 972 N N . ILE A 1 130 ? -17.494 1.582 2.959 1.00 93.94 130 ILE A N 1
ATOM 973 C CA . ILE A 1 130 ? -17.650 0.710 4.126 1.00 93.94 130 ILE A CA 1
ATOM 974 C C . ILE A 1 130 ? -17.318 -0.723 3.701 1.00 93.94 130 ILE A C 1
ATOM 976 O O . ILE A 1 130 ? -18.113 -1.372 3.023 1.00 93.94 130 ILE A O 1
ATOM 980 N N . VAL A 1 131 ? -16.149 -1.211 4.113 1.00 93.12 131 VAL A N 1
ATOM 981 C CA . VAL A 1 131 ? -15.656 -2.561 3.788 1.00 93.12 131 VAL A CA 1
ATOM 982 C C . VAL A 1 131 ? -16.019 -3.591 4.862 1.00 93.12 131 VAL A C 1
ATOM 984 O O . VAL A 1 131 ? -16.043 -4.788 4.591 1.00 93.12 131 VAL A O 1
ATOM 987 N N . TRP A 1 132 ? -16.356 -3.138 6.074 1.00 95.50 132 TRP A N 1
ATOM 988 C CA . TRP A 1 132 ? -16.885 -3.988 7.143 1.00 95.50 132 TRP A CA 1
ATOM 989 C C . TRP A 1 132 ? -17.890 -3.223 8.005 1.00 95.50 132 TRP A C 1
ATOM 991 O O . TRP A 1 132 ? -17.664 -2.057 8.328 1.00 95.50 132 TRP A O 1
ATOM 1001 N N . ASN A 1 133 ? -18.991 -3.870 8.394 1.00 95.88 133 ASN A N 1
ATOM 1002 C CA . ASN A 1 133 ? -19.982 -3.310 9.315 1.00 95.88 133 ASN A CA 1
ATOM 1003 C C . ASN A 1 133 ? -20.788 -4.433 9.982 1.00 95.88 133 ASN A C 1
ATOM 1005 O O . ASN A 1 133 ? -21.734 -4.951 9.386 1.00 95.88 133 ASN A O 1
ATOM 1009 N N . THR A 1 134 ? -20.418 -4.803 11.209 1.00 96.69 134 THR A N 1
ATOM 1010 C CA . THR A 1 134 ? -20.989 -5.974 11.895 1.00 96.69 134 THR A CA 1
ATOM 1011 C C . THR A 1 134 ? -21.199 -5.705 13.380 1.00 96.69 134 THR A C 1
ATOM 1013 O O . THR A 1 134 ? -20.377 -5.049 14.020 1.00 96.69 134 THR A O 1
ATOM 1016 N N . TRP A 1 135 ? -22.295 -6.242 13.923 1.00 97.62 135 TRP A N 1
ATOM 1017 C CA . TRP A 1 135 ? -22.617 -6.223 15.350 1.00 97.62 135 TRP A CA 1
ATOM 1018 C C . TRP A 1 135 ? -22.106 -7.476 16.064 1.00 97.62 135 TRP A C 1
ATOM 1020 O O . TRP A 1 135 ? -22.228 -8.583 15.546 1.00 97.62 135 TRP A O 1
ATOM 1030 N N . TYR A 1 136 ? -21.602 -7.291 17.280 1.00 97.06 136 TYR A N 1
ATOM 1031 C CA . TYR A 1 136 ? -21.109 -8.344 18.162 1.00 97.06 136 TYR A CA 1
ATOM 1032 C C . TYR A 1 136 ? -21.710 -8.202 19.561 1.00 97.06 136 TYR A C 1
ATOM 1034 O O . TYR A 1 136 ? -21.885 -7.084 20.057 1.00 97.06 136 TYR A O 1
ATOM 1042 N N . LEU A 1 137 ? -21.983 -9.328 20.223 1.00 97.56 137 LEU A N 1
ATOM 1043 C CA . LEU A 1 137 ? -22.345 -9.346 21.640 1.00 97.56 137 LEU A CA 1
ATOM 1044 C C . LEU A 1 137 ? -21.095 -9.134 22.497 1.00 97.56 137 LEU A C 1
ATOM 1046 O O . LEU A 1 137 ? -20.046 -9.718 22.236 1.00 97.56 137 LEU A O 1
ATOM 1050 N N . ALA A 1 138 ? -21.209 -8.357 23.575 1.00 96.38 138 ALA A N 1
ATOM 1051 C CA . ALA A 1 138 ? -20.100 -8.136 24.506 1.00 96.38 138 ALA A CA 1
ATOM 1052 C C . ALA A 1 138 ? -19.595 -9.442 25.154 1.00 96.38 138 ALA A C 1
ATOM 1054 O O . ALA A 1 138 ? -18.424 -9.533 25.519 1.00 96.38 138 ALA A O 1
ATOM 1055 N N . SER A 1 139 ? -20.454 -10.463 25.271 1.00 94.06 139 SER A N 1
ATOM 1056 C CA . SER A 1 139 ? -20.070 -11.806 25.723 1.00 94.06 139 SER A CA 1
ATOM 1057 C C . SER A 1 139 ? -19.085 -12.484 24.776 1.00 94.06 139 SER A C 1
ATOM 1059 O O . SER A 1 139 ? -18.112 -13.073 25.238 1.00 94.06 139 SER A O 1
ATOM 1061 N N . ASP A 1 140 ? -19.309 -12.362 23.469 1.00 95.25 140 ASP A N 1
ATOM 1062 C CA . ASP A 1 140 ? -18.515 -13.041 22.439 1.00 95.25 140 ASP A CA 1
ATOM 1063 C C . ASP A 1 140 ? -17.149 -12.367 22.269 1.00 95.25 140 ASP A C 1
ATOM 1065 O O . ASP A 1 140 ? -16.163 -13.007 21.915 1.00 95.25 140 ASP A O 1
ATOM 1069 N N . LEU A 1 141 ? -17.092 -11.073 22.590 1.00 96.69 141 LEU A N 1
ATOM 1070 C CA . LEU A 1 141 ? -15.884 -10.250 22.610 1.00 96.69 141 LEU A CA 1
ATOM 1071 C C . LEU A 1 141 ? -15.057 -10.398 23.898 1.00 96.69 141 LEU A C 1
ATOM 1073 O O . LEU A 1 141 ? -13.980 -9.810 23.998 1.00 96.69 141 LEU A O 1
ATOM 1077 N N . GLY A 1 142 ? -15.577 -11.117 24.901 1.00 95.94 142 GLY A N 1
ATOM 1078 C CA . GLY A 1 142 ? -14.920 -11.325 26.194 1.00 95.94 142 GLY A CA 1
ATOM 1079 C C . GLY A 1 142 ? -14.992 -10.145 27.173 1.00 95.94 142 GLY A C 1
ATOM 1080 O O . GLY A 1 142 ? -14.234 -10.126 28.139 1.00 95.94 142 GLY A O 1
ATOM 1081 N N . CYS A 1 143 ? -15.891 -9.176 26.963 1.00 95.94 143 CYS A N 1
ATOM 1082 C CA . CYS A 1 143 ? -15.941 -7.922 27.731 1.00 95.94 143 CYS A CA 1
ATOM 1083 C C . CYS A 1 143 ? -17.309 -7.603 28.364 1.00 95.94 143 CYS A C 1
ATOM 1085 O O . CYS A 1 143 ? -17.599 -6.457 28.708 1.00 95.94 143 CYS A O 1
ATOM 1087 N N . SER A 1 144 ? -18.164 -8.609 28.565 1.00 90.62 144 SER A N 1
ATOM 1088 C CA . SER A 1 144 ? -19.511 -8.459 29.146 1.00 90.62 144 SER A CA 1
ATOM 1089 C C . SER A 1 144 ? -19.539 -7.886 30.572 1.00 90.62 144 SER A C 1
ATOM 1091 O O . SER A 1 144 ? -20.551 -7.316 30.971 1.00 90.62 144 SER A O 1
ATOM 1093 N N . GLY A 1 145 ? -18.449 -8.009 31.336 1.00 85.56 145 GLY A N 1
ATOM 1094 C CA . GLY A 1 145 ? -18.285 -7.403 32.666 1.00 85.56 145 GLY A CA 1
ATOM 1095 C C . GLY A 1 145 ? -17.514 -6.077 32.672 1.00 85.56 145 GLY A C 1
ATOM 1096 O O . GLY A 1 145 ? -17.156 -5.591 33.743 1.00 85.56 145 GLY A O 1
ATOM 1097 N N . GLY A 1 146 ? -17.216 -5.516 31.497 1.00 89.62 146 GLY A N 1
ATOM 1098 C CA . GLY A 1 146 ? -16.235 -4.448 31.316 1.00 89.62 146 GLY A CA 1
ATOM 1099 C C . GLY A 1 146 ? -14.866 -4.981 30.869 1.00 89.62 146 GLY A C 1
ATOM 1100 O O . GLY A 1 146 ? -14.718 -6.154 30.532 1.00 89.62 146 GLY A O 1
ATOM 1101 N N . GLY A 1 147 ? -13.849 -4.115 30.875 1.00 93.06 147 GLY A N 1
ATOM 1102 C CA . GLY A 1 147 ? -12.483 -4.477 30.475 1.00 93.06 147 GLY A CA 1
ATOM 1103 C C . GLY A 1 147 ? -12.210 -4.260 28.986 1.00 93.06 147 GLY A C 1
ATOM 1104 O O . GLY A 1 147 ? -12.676 -3.275 28.422 1.00 93.06 147 GLY A O 1
ATOM 1105 N N . SER A 1 148 ? -11.422 -5.143 28.369 1.00 96.50 148 SER A N 1
ATOM 1106 C CA . SER A 1 148 ? -11.021 -5.041 26.959 1.00 96.50 148 SER A CA 1
ATOM 1107 C C . SER A 1 148 ? -11.822 -6.013 26.096 1.00 96.50 148 SER A C 1
ATOM 1109 O O . SER A 1 148 ? -11.897 -7.200 26.407 1.00 96.50 148 SER A O 1
ATOM 1111 N N . CYS A 1 149 ? -12.422 -5.499 25.029 1.00 97.94 149 CYS A N 1
ATOM 1112 C CA . CYS A 1 149 ? -13.111 -6.259 23.995 1.00 97.94 149 CYS A CA 1
ATOM 1113 C C . CYS A 1 149 ? -12.129 -6.583 22.864 1.00 97.94 149 CYS A C 1
ATOM 1115 O O . CYS A 1 149 ? -11.328 -5.723 22.493 1.00 97.94 149 CYS A O 1
ATOM 1117 N N . SER A 1 150 ? -12.210 -7.785 22.287 1.00 97.94 150 SER A N 1
ATOM 1118 C CA . SER A 1 150 ? -11.354 -8.197 21.167 1.00 97.94 150 SER A CA 1
ATOM 1119 C C . SER A 1 150 ? -12.129 -8.994 20.120 1.00 97.94 150 SER A C 1
ATOM 1121 O O . SER A 1 150 ? -12.946 -9.845 20.467 1.00 97.94 150 SER A O 1
ATOM 1123 N N . VAL A 1 151 ? -11.862 -8.741 18.837 1.00 97.19 151 VAL A N 1
ATOM 1124 C CA . VAL A 1 151 ? -12.414 -9.519 17.723 1.00 97.19 151 VAL A CA 1
ATOM 1125 C C . VAL A 1 151 ? -11.438 -9.615 16.560 1.00 97.19 151 VAL A C 1
ATOM 1127 O O . VAL A 1 151 ? -10.795 -8.636 16.188 1.00 97.19 151 VAL A O 1
ATOM 1130 N N . THR A 1 152 ? -11.398 -10.788 15.934 1.00 94.25 152 THR A N 1
ATOM 1131 C CA . THR A 1 152 ? -10.758 -11.003 14.632 1.00 94.25 152 THR A CA 1
ATOM 1132 C C . THR A 1 152 ? -11.859 -11.275 13.608 1.00 94.25 152 THR A C 1
ATOM 1134 O O . THR A 1 152 ? -12.405 -12.381 13.591 1.00 94.25 152 THR A O 1
ATOM 1137 N N . PRO A 1 153 ? -12.255 -10.283 12.793 1.00 88.81 153 PRO A N 1
ATOM 1138 C CA . PRO A 1 153 ? -13.262 -10.476 11.757 1.00 88.81 153 PRO A CA 1
ATOM 1139 C C . PRO A 1 153 ? -12.852 -11.564 10.757 1.00 88.81 153 PRO A C 1
ATOM 1141 O O . PRO A 1 153 ? -11.674 -11.723 10.449 1.00 88.81 153 PRO A O 1
ATOM 1144 N N . SER A 1 154 ? -13.824 -12.270 10.178 1.00 85.19 154 SER A N 1
ATOM 1145 C CA . SER A 1 154 ? -13.596 -13.296 9.145 1.00 85.19 154 SER A CA 1
ATOM 1146 C C . SER A 1 154 ? -13.302 -12.723 7.748 1.00 85.19 154 SER A C 1
ATOM 1148 O O . SER A 1 154 ? -13.471 -13.415 6.744 1.00 85.19 154 SER A O 1
ATOM 1150 N N . MET A 1 155 ? -12.886 -11.459 7.674 1.00 83.56 155 MET A N 1
ATOM 1151 C CA . MET A 1 155 ? -12.522 -10.767 6.439 1.00 83.56 155 MET A CA 1
ATOM 1152 C C . MET A 1 155 ? -11.013 -10.576 6.328 1.00 83.56 155 MET A C 1
ATOM 1154 O O . MET A 1 155 ? -10.313 -10.449 7.331 1.00 83.56 155 MET A O 1
ATOM 1158 N N . SER A 1 156 ? -10.541 -10.466 5.091 1.00 86.00 156 SER A N 1
ATOM 1159 C CA . SER A 1 156 ? -9.191 -10.026 4.752 1.00 86.00 156 SER A CA 1
ATOM 1160 C C . SER A 1 156 ? -9.215 -8.602 4.206 1.00 86.00 156 SER A C 1
ATOM 1162 O O . SER A 1 156 ? -10.135 -8.249 3.467 1.00 86.00 156 SER A O 1
ATOM 1164 N N . LEU A 1 157 ? -8.205 -7.796 4.534 1.00 85.25 157 LEU A N 1
ATOM 1165 C CA . LEU A 1 157 ? -8.029 -6.486 3.900 1.00 85.25 157 LEU A CA 1
ATOM 1166 C C . LEU A 1 157 ? -7.723 -6.656 2.407 1.00 85.25 157 LEU A C 1
ATOM 1168 O O . LEU A 1 157 ? -7.067 -7.622 2.012 1.00 85.25 157 LEU A O 1
ATOM 1172 N N . ASP A 1 158 ? -8.205 -5.720 1.588 1.00 82.44 158 ASP A N 1
ATOM 1173 C CA . ASP A 1 158 ? -7.965 -5.732 0.145 1.00 82.44 158 ASP A CA 1
ATOM 1174 C C . ASP A 1 158 ? -6.482 -5.421 -0.139 1.00 82.44 158 ASP A C 1
ATOM 1176 O O . ASP A 1 158 ? -6.012 -4.339 0.246 1.00 82.44 158 ASP A O 1
ATOM 1180 N N . PRO A 1 159 ? -5.738 -6.314 -0.820 1.00 73.25 159 PRO A N 1
ATOM 1181 C CA . PRO A 1 159 ? -4.362 -6.049 -1.233 1.00 73.25 159 PRO A CA 1
ATOM 1182 C C . PRO A 1 159 ? -4.191 -4.757 -2.051 1.00 73.25 159 PRO A C 1
ATOM 1184 O O . PRO A 1 159 ? -3.145 -4.121 -1.965 1.00 73.25 159 PRO A O 1
ATOM 1187 N N . ALA A 1 160 ? -5.214 -4.300 -2.783 1.00 71.94 160 ALA A N 1
ATOM 1188 C CA . ALA A 1 160 ? -5.161 -3.061 -3.571 1.00 71.94 160 ALA A CA 1
ATOM 1189 C C . ALA A 1 160 ? -5.042 -1.773 -2.722 1.00 71.94 160 ALA A C 1
ATOM 1191 O O . ALA A 1 160 ? -4.753 -0.683 -3.237 1.00 71.94 160 ALA A O 1
ATOM 1192 N N . ASN A 1 161 ? -5.270 -1.880 -1.413 1.00 74.88 161 ASN A N 1
ATOM 1193 C CA . ASN A 1 161 ? -5.192 -0.778 -0.458 1.00 74.88 161 ASN A CA 1
ATOM 1194 C C . ASN A 1 161 ? -3.926 -0.838 0.411 1.00 74.88 161 ASN A C 1
ATOM 1196 O O . ASN A 1 161 ? -3.918 -0.299 1.518 1.00 74.88 161 ASN A O 1
ATOM 1200 N N . GLN A 1 162 ? -2.895 -1.585 0.008 1.00 75.31 162 GLN A N 1
ATOM 1201 C CA . GLN A 1 162 ? -1.634 -1.629 0.753 1.00 75.31 162 GLN A CA 1
ATOM 1202 C C . GLN A 1 162 ? -0.988 -0.248 0.846 1.00 75.31 162 GLN A C 1
ATOM 1204 O O . GLN A 1 162 ? -1.145 0.551 -0.072 1.00 75.31 162 GLN A O 1
ATOM 1209 N N . GLY A 1 163 ? -0.360 0.061 1.988 1.00 69.38 163 GLY A N 1
ATOM 1210 C CA . GLY A 1 163 ? 0.220 1.386 2.249 1.00 69.38 163 GLY A CA 1
ATOM 1211 C C . GLY A 1 163 ? -0.800 2.526 2.381 1.00 69.38 163 GLY A C 1
ATOM 1212 O O . GLY A 1 163 ? -0.411 3.676 2.565 1.00 69.38 163 GLY A O 1
ATOM 1213 N N . LYS A 1 164 ? -2.107 2.238 2.293 1.00 80.38 164 LYS A N 1
ATOM 1214 C CA . LYS A 1 164 ? -3.177 3.238 2.393 1.00 80.38 164 LYS A CA 1
ATOM 1215 C C . LYS A 1 164 ? -3.899 3.128 3.738 1.00 80.38 164 LYS A C 1
ATOM 1217 O O . LYS A 1 164 ? -4.073 2.018 4.253 1.00 80.38 164 LYS A O 1
ATOM 1222 N N . PRO A 1 165 ? -4.363 4.260 4.295 1.00 85.06 165 PRO A N 1
ATOM 1223 C CA . PRO A 1 165 ? -5.037 4.271 5.580 1.00 85.06 165 PRO A CA 1
ATOM 1224 C C . PRO A 1 165 ? -6.444 3.682 5.480 1.00 85.06 165 PRO A C 1
ATOM 1226 O O . PRO A 1 165 ? -7.230 4.026 4.595 1.00 85.06 165 PRO A O 1
ATOM 1229 N N . TYR A 1 166 ? -6.772 2.851 6.459 1.00 93.56 166 TYR A N 1
ATOM 1230 C CA . TYR A 1 166 ? -8.124 2.457 6.812 1.00 93.56 166 TYR A CA 1
ATOM 1231 C C . TYR A 1 166 ? -8.559 3.214 8.057 1.00 93.56 166 TYR A C 1
ATOM 1233 O O . TYR A 1 166 ? -7.781 3.399 8.991 1.00 93.56 166 TYR A O 1
ATOM 1241 N N . SER A 1 167 ? -9.826 3.612 8.095 1.00 96.19 167 SER A N 1
ATOM 1242 C CA . SER A 1 167 ? -10.431 4.221 9.279 1.00 96.19 167 SER A CA 1
ATOM 1243 C C . SER A 1 167 ? -11.472 3.285 9.865 1.00 96.19 167 SER A C 1
ATOM 1245 O O . SER A 1 167 ? -12.245 2.673 9.127 1.00 96.19 167 SER A O 1
ATOM 1247 N N . TRP A 1 168 ? -11.518 3.170 11.187 1.00 98.00 168 TRP A N 1
ATOM 1248 C CA . TRP A 1 168 ? -12.495 2.321 11.853 1.00 98.00 168 TRP A CA 1
ATOM 1249 C C . TRP A 1 168 ? -13.097 2.972 13.090 1.00 98.00 168 TRP A C 1
ATOM 1251 O O . TRP A 1 168 ? -12.496 3.841 13.727 1.00 98.00 168 TRP A O 1
ATOM 1261 N N . TRP A 1 169 ? -14.310 2.531 13.419 1.00 98.50 169 TRP A N 1
ATOM 1262 C CA . TRP A 1 169 ? -15.127 3.063 14.503 1.00 98.50 169 TRP A CA 1
ATOM 1263 C C . TRP A 1 169 ? -15.863 1.952 15.237 1.00 98.50 169 TRP A C 1
ATOM 1265 O O . TRP A 1 169 ? -16.175 0.903 14.666 1.00 98.50 169 TRP A O 1
ATOM 1275 N N . VAL A 1 170 ? -16.199 2.228 16.495 1.00 98.50 170 VAL A N 1
ATOM 1276 C CA . VAL A 1 170 ? -17.005 1.345 17.334 1.00 98.50 170 VAL A CA 1
ATOM 1277 C C . VAL A 1 170 ? -18.189 2.105 17.924 1.00 98.50 170 VAL A C 1
ATOM 1279 O O . VAL A 1 170 ? -18.040 3.216 18.433 1.00 98.50 170 VAL A O 1
ATOM 1282 N N . LEU A 1 171 ? -19.367 1.488 17.882 1.00 98.12 171 LEU A N 1
ATOM 1283 C CA . LEU A 1 171 ? -20.608 1.991 18.469 1.00 98.12 171 LEU A CA 1
ATOM 1284 C C . LEU A 1 171 ? -21.085 1.033 19.557 1.00 98.12 171 LEU A C 1
ATOM 1286 O O . LEU A 1 171 ? -21.339 -0.132 19.267 1.00 98.12 171 LEU A O 1
ATOM 1290 N N . GLY A 1 172 ? -21.240 1.513 20.791 1.00 97.75 172 GLY A N 1
ATOM 1291 C CA . GLY A 1 172 ? -21.816 0.725 21.883 1.00 97.75 172 GLY A CA 1
ATOM 1292 C C . GLY A 1 172 ? -23.345 0.793 21.913 1.00 97.75 172 GLY A C 1
ATOM 1293 O O . GLY A 1 172 ? -23.934 1.835 21.627 1.00 97.75 172 GLY A O 1
ATOM 1294 N N . TRP A 1 173 ? -23.992 -0.300 22.314 1.00 97.94 173 TRP A N 1
ATOM 1295 C CA . TRP A 1 173 ? -25.436 -0.350 22.558 1.00 97.94 173 TRP A CA 1
ATOM 1296 C C . TRP A 1 173 ? -25.778 -1.152 23.816 1.00 97.94 173 TRP A C 1
ATOM 1298 O O . TRP A 1 173 ? -25.155 -2.170 24.129 1.00 97.94 173 TRP A O 1
ATOM 1308 N N . ASN A 1 174 ? -26.812 -0.712 24.524 1.00 94.31 174 ASN A N 1
ATOM 1309 C CA . ASN A 1 174 ? -27.544 -1.499 25.514 1.00 94.31 174 ASN A CA 1
ATOM 1310 C C . ASN A 1 174 ? -29.041 -1.147 25.435 1.00 94.31 174 ASN A C 1
ATOM 1312 O O . ASN A 1 174 ? -29.456 -0.358 24.589 1.00 94.31 174 ASN A O 1
ATOM 1316 N N . SER A 1 175 ? -29.871 -1.691 26.321 1.00 90.81 175 SER A N 1
ATOM 1317 C CA . SER A 1 175 ? -31.309 -1.376 26.345 1.00 90.81 175 SER A CA 1
ATOM 1318 C C . SER A 1 175 ? -31.638 0.069 26.751 1.00 90.81 175 SER A C 1
ATOM 1320 O O . SER A 1 175 ? -32.771 0.501 26.562 1.00 90.81 175 SER A O 1
ATOM 1322 N N . GLY A 1 176 ? -30.663 0.842 27.242 1.00 86.19 176 GLY A N 1
ATOM 1323 C CA . GLY A 1 176 ? -30.752 2.299 27.373 1.00 86.19 176 GLY A CA 1
ATOM 1324 C C . GLY A 1 176 ? -30.582 3.052 26.043 1.00 86.19 176 GLY A C 1
ATOM 1325 O O . GLY A 1 176 ? -30.883 4.243 25.980 1.00 86.19 176 GLY A O 1
ATOM 1326 N N . GLY A 1 177 ? -30.132 2.377 24.979 1.00 90.50 177 GLY A N 1
ATOM 1327 C CA . GLY A 1 177 ? -30.054 2.892 23.613 1.00 90.50 177 GLY A CA 1
ATOM 1328 C C . GLY A 1 177 ? -28.666 2.798 22.974 1.00 90.50 177 GLY A C 1
ATOM 1329 O O . GLY A 1 177 ? -27.741 2.165 23.488 1.00 90.50 177 GLY A O 1
ATOM 1330 N N . TYR A 1 178 ? -28.535 3.449 21.816 1.00 95.56 178 TYR A N 1
ATOM 1331 C CA . TYR A 1 178 ? -27.264 3.608 21.109 1.00 95.56 178 TYR A CA 1
ATOM 1332 C C . TYR A 1 178 ? -26.428 4.704 21.764 1.00 95.56 178 TYR A C 1
ATOM 1334 O O . TYR A 1 178 ? -26.912 5.820 21.964 1.00 95.56 178 TYR A O 1
ATOM 1342 N N . GLY A 1 179 ? -25.168 4.393 22.055 1.00 96.50 179 GLY A N 1
ATOM 1343 C CA . GLY A 1 179 ? -24.168 5.404 22.364 1.00 96.50 179 GLY A CA 1
ATOM 1344 C C . GLY A 1 179 ? -23.771 6.213 21.125 1.00 96.50 179 GLY A C 1
ATOM 1345 O O . GLY A 1 179 ? -24.271 5.969 20.027 1.00 96.50 179 GLY A O 1
ATOM 1346 N N . PRO A 1 180 ? -22.862 7.184 21.260 1.00 97.44 180 PRO A N 1
ATOM 1347 C CA . PRO A 1 180 ? -22.193 7.786 20.115 1.00 97.44 180 PRO A CA 1
ATOM 1348 C C . PRO A 1 180 ? -21.150 6.824 19.521 1.00 97.44 180 PRO A C 1
ATOM 1350 O O . PRO A 1 180 ? -20.586 5.981 20.224 1.00 97.44 180 PRO A O 1
ATOM 1353 N N . TRP A 1 181 ? -20.860 6.979 18.227 1.00 98.06 181 TRP A N 1
ATOM 1354 C CA . TRP A 1 181 ? -19.674 6.369 17.623 1.00 98.06 181 TRP A CA 1
ATOM 1355 C C . TRP A 1 181 ? -18.410 6.884 18.321 1.00 98.06 181 TRP A C 1
ATOM 1357 O O . TRP A 1 181 ? -18.360 8.035 18.767 1.00 98.06 181 TRP A O 1
ATOM 1367 N N . SER A 1 182 ? -17.385 6.038 18.399 1.00 98.06 182 SER A N 1
ATOM 1368 C CA . SER A 1 182 ? -16.039 6.463 18.781 1.00 98.06 182 SER A CA 1
ATOM 1369 C C . SER A 1 182 ? -15.493 7.532 17.822 1.00 98.06 182 SER A C 1
ATOM 1371 O O . SER A 1 182 ? -16.050 7.789 16.753 1.00 98.06 182 SER A O 1
ATOM 1373 N N . SER A 1 183 ? -14.378 8.168 18.182 1.00 95.12 183 SER A N 1
ATOM 1374 C CA . SER A 1 183 ? -13.551 8.856 17.183 1.00 95.12 183 SER A CA 1
ATOM 1375 C C . SER A 1 183 ? -13.035 7.851 16.150 1.00 95.12 183 SER A C 1
ATOM 1377 O O . SER A 1 183 ? -12.912 6.672 16.459 1.00 95.12 183 SER A O 1
ATOM 1379 N N . GLY A 1 184 ? -12.714 8.295 14.935 1.00 92.19 184 GLY A N 1
ATOM 1380 C CA . GLY A 1 184 ? -12.061 7.410 13.967 1.00 92.19 184 GLY A CA 1
ATOM 1381 C C . GLY A 1 184 ? -10.646 7.091 14.418 1.00 92.19 184 GLY A C 1
ATOM 1382 O O . GLY A 1 184 ? -9.892 8.015 14.722 1.00 92.19 184 GLY A O 1
ATOM 1383 N N . LEU A 1 185 ? -10.302 5.807 14.458 1.00 94.56 185 LEU A N 1
ATOM 1384 C CA . LEU A 1 185 ? -8.924 5.360 14.616 1.00 94.56 185 LEU A CA 1
ATOM 1385 C C . LEU A 1 185 ? -8.418 4.873 13.261 1.00 94.56 185 LEU A C 1
ATOM 1387 O O . LEU A 1 185 ? -9.171 4.263 12.498 1.00 94.56 185 LEU A O 1
ATOM 1391 N N . VAL A 1 186 ? -7.168 5.197 12.945 1.00 91.75 186 VAL A N 1
ATOM 1392 C CA . VAL A 1 186 ? -6.583 4.946 11.628 1.00 91.75 186 VAL A CA 1
ATOM 1393 C C . VAL A 1 186 ? -5.486 3.909 11.760 1.00 91.75 186 VAL A C 1
ATOM 1395 O O . VAL A 1 186 ? -4.663 3.980 12.670 1.00 91.75 186 VAL A O 1
ATOM 1398 N N . PHE A 1 187 ? -5.464 2.961 10.836 1.00 89.75 187 PHE A N 1
ATOM 1399 C CA . PHE A 1 187 ? -4.348 2.043 10.680 1.00 89.75 187 PHE A CA 1
ATOM 1400 C C . PHE A 1 187 ? -4.024 1.849 9.204 1.00 89.75 187 PHE A C 1
ATOM 1402 O O . PHE A 1 187 ? -4.852 2.100 8.331 1.00 89.75 187 PHE A O 1
ATOM 1409 N N . GLU A 1 188 ? -2.824 1.372 8.930 1.00 85.62 188 GLU A N 1
ATOM 1410 C CA . GLU A 1 188 ? -2.339 1.068 7.591 1.00 85.62 188 GLU A CA 1
ATOM 1411 C C . GLU A 1 188 ? -1.925 -0.395 7.545 1.00 85.62 188 GLU A C 1
ATOM 1413 O O . GLU A 1 188 ? -1.337 -0.923 8.492 1.00 85.62 188 GLU A O 1
ATOM 1418 N N . GLN A 1 189 ? -2.256 -1.073 6.449 1.00 80.94 189 GLN A N 1
ATOM 1419 C CA . GLN A 1 189 ? -1.692 -2.393 6.204 1.00 80.94 189 GLN A CA 1
ATOM 1420 C C . GLN A 1 189 ? -0.289 -2.236 5.597 1.00 80.94 189 GLN A C 1
ATOM 1422 O O . GLN A 1 189 ? -0.101 -1.366 4.735 1.00 80.94 189 GLN A O 1
ATOM 1427 N N . PRO A 1 190 ? 0.678 -3.072 6.007 1.00 69.00 190 PRO A N 1
ATOM 1428 C CA . PRO A 1 190 ? 2.013 -3.040 5.445 1.00 69.00 190 PRO A CA 1
ATOM 1429 C C . PRO A 1 190 ? 1.937 -3.355 3.956 1.00 69.00 190 PRO A C 1
ATOM 1431 O O . PRO A 1 190 ? 1.102 -4.149 3.508 1.00 69.00 190 PRO A O 1
ATOM 1434 N N . VAL A 1 191 ? 2.824 -2.733 3.191 1.00 61.81 191 VAL A N 1
ATOM 1435 C CA . VAL A 1 191 ? 3.041 -3.123 1.802 1.00 61.81 191 VAL A CA 1
ATOM 1436 C C . VAL A 1 191 ? 3.753 -4.471 1.839 1.00 61.81 191 VAL A C 1
ATOM 1438 O O . VAL A 1 191 ? 4.909 -4.552 2.243 1.00 61.81 191 VAL A O 1
ATOM 1441 N N . THR A 1 192 ? 3.042 -5.543 1.496 1.00 52.69 192 THR A N 1
ATOM 1442 C CA . THR A 1 192 ? 3.625 -6.881 1.415 1.00 52.69 192 THR A CA 1
ATOM 1443 C C . THR A 1 192 ? 4.172 -7.045 0.010 1.00 52.69 192 THR A C 1
ATOM 1445 O O . THR A 1 192 ? 3.407 -7.179 -0.947 1.00 52.69 192 THR A O 1
ATOM 1448 N N . CYS A 1 193 ? 5.492 -7.034 -0.117 1.00 47.41 193 CYS A N 1
ATOM 1449 C CA . CYS A 1 193 ? 6.159 -7.293 -1.381 1.00 47.41 193 CYS A CA 1
ATOM 1450 C C . CYS A 1 193 ? 5.955 -8.772 -1.717 1.00 47.41 193 CYS A C 1
ATOM 1452 O O . CYS A 1 193 ? 6.685 -9.632 -1.225 1.00 47.41 193 CYS A O 1
ATOM 1454 N N . ASN A 1 194 ? 4.937 -9.100 -2.514 1.00 40.59 194 ASN A N 1
ATOM 1455 C CA . ASN A 1 194 ? 4.878 -10.429 -3.102 1.00 40.59 194 ASN A CA 1
ATOM 1456 C C . ASN A 1 194 ? 6.139 -10.574 -3.958 1.00 40.59 194 ASN A C 1
ATOM 1458 O O . ASN A 1 194 ? 6.341 -9.803 -4.893 1.00 40.59 194 ASN A O 1
ATOM 1462 N N . GLU A 1 195 ? 6.981 -11.562 -3.651 1.00 38.97 195 GLU A N 1
ATOM 1463 C CA . GLU A 1 195 ? 8.221 -11.854 -4.391 1.00 38.97 195 GLU A CA 1
ATOM 1464 C C . GLU A 1 195 ? 7.987 -12.165 -5.889 1.00 38.97 195 GLU A C 1
ATOM 1466 O O . GLU A 1 195 ? 8.951 -12.301 -6.652 1.00 38.97 195 GLU A O 1
ATOM 1471 N N . ASP A 1 196 ? 6.711 -12.242 -6.285 1.00 39.47 196 ASP A N 1
ATOM 1472 C CA . ASP A 1 196 ? 6.188 -12.540 -7.613 1.00 39.47 196 ASP A CA 1
ATOM 1473 C C . ASP A 1 196 ? 5.621 -11.314 -8.372 1.00 39.47 196 ASP A C 1
ATOM 1475 O O . ASP A 1 196 ? 5.297 -11.452 -9.551 1.00 39.47 196 ASP A O 1
ATOM 1479 N N . GLU A 1 197 ? 5.536 -10.113 -7.772 1.00 38.84 197 GLU A N 1
ATOM 1480 C CA . GLU A 1 197 ? 5.195 -8.867 -8.494 1.00 38.84 197 GLU A CA 1
ATOM 1481 C C . GLU A 1 197 ? 6.336 -7.831 -8.419 1.00 38.84 197 GLU A C 1
ATOM 1483 O O . GLU A 1 197 ? 6.605 -7.276 -7.355 1.00 38.84 197 GLU A O 1
ATOM 1488 N N . PRO A 1 198 ? 7.026 -7.527 -9.537 1.00 39.97 198 PRO A N 1
ATOM 1489 C CA . PRO A 1 198 ? 8.249 -6.727 -9.502 1.00 39.97 198 PRO A CA 1
ATOM 1490 C C . PRO A 1 198 ? 8.050 -5.203 -9.628 1.00 39.97 198 PRO A C 1
ATOM 1492 O O . PRO A 1 198 ? 9.058 -4.500 -9.642 1.00 39.97 198 PRO A O 1
ATOM 1495 N N . ASP A 1 199 ? 6.817 -4.681 -9.719 1.00 44.66 199 ASP A N 1
ATOM 1496 C CA . ASP A 1 199 ? 6.570 -3.280 -10.137 1.00 44.66 199 ASP A CA 1
ATOM 1497 C C . ASP A 1 199 ? 5.749 -2.395 -9.172 1.00 44.66 199 ASP A C 1
ATOM 1499 O O . ASP A 1 199 ? 5.346 -1.294 -9.545 1.00 44.66 199 ASP A O 1
ATOM 1503 N N . SER A 1 200 ? 5.547 -2.773 -7.903 1.00 40.19 200 SER A N 1
ATOM 1504 C CA . SER A 1 200 ? 4.992 -1.826 -6.920 1.00 40.19 200 SER A CA 1
ATOM 1505 C C . SER A 1 200 ? 6.101 -0.990 -6.265 1.00 40.19 200 SER A C 1
ATOM 1507 O O . SER A 1 200 ? 6.787 -1.435 -5.342 1.00 40.19 200 SER A O 1
ATOM 1509 N N . GLU A 1 201 ? 6.240 0.255 -6.726 1.00 46.38 201 GLU A N 1
ATOM 1510 C CA . GLU A 1 201 ? 7.140 1.325 -6.249 1.00 46.38 201 GLU A CA 1
ATOM 1511 C C . GLU A 1 201 ? 7.076 1.659 -4.740 1.00 46.38 201 GLU A C 1
ATOM 1513 O O . GLU A 1 201 ? 7.858 2.491 -4.271 1.00 46.38 201 GLU A O 1
ATOM 1518 N N . GLU A 1 202 ? 6.196 1.017 -3.971 1.00 44.50 202 GLU A N 1
ATOM 1519 C CA . GLU A 1 202 ? 5.957 1.277 -2.546 1.00 44.50 202 GLU A CA 1
ATOM 1520 C C . GLU A 1 202 ? 6.583 0.253 -1.594 1.00 44.50 202 GLU A C 1
ATOM 1522 O O . GLU A 1 202 ? 6.617 0.478 -0.385 1.00 44.50 202 GLU A O 1
ATOM 1527 N N . CYS A 1 203 ? 7.215 -0.797 -2.126 1.00 39.59 203 CYS A N 1
ATOM 1528 C CA . CYS A 1 203 ? 8.231 -1.547 -1.391 1.00 39.59 203 CYS A CA 1
ATOM 1529 C C . CYS A 1 203 ? 9.530 -0.739 -1.360 1.00 39.59 203 CYS A C 1
ATOM 1531 O O . CYS A 1 203 ? 10.554 -1.077 -1.958 1.00 39.59 203 CYS A O 1
ATOM 1533 N N . GLY A 1 204 ? 9.443 0.401 -0.675 1.00 39.03 204 GLY A N 1
ATOM 1534 C CA . GLY A 1 204 ? 10.580 1.120 -0.155 1.00 39.03 204 GLY A CA 1
ATOM 1535 C C . GLY A 1 204 ? 11.339 0.173 0.751 1.00 39.03 204 GLY A C 1
ATOM 1536 O O . GLY A 1 204 ? 10.958 -0.077 1.887 1.00 39.03 204 GLY A O 1
ATOM 1537 N N . ASP A 1 205 ? 12.409 -0.355 0.192 1.00 43.19 205 ASP A N 1
ATOM 1538 C CA . ASP A 1 205 ? 13.566 -0.875 0.877 1.00 43.19 205 ASP A CA 1
ATOM 1539 C C . ASP A 1 205 ? 13.916 -0.031 2.125 1.00 43.19 205 ASP A C 1
ATOM 1541 O O . ASP A 1 205 ? 14.641 0.963 2.064 1.00 43.19 205 ASP A O 1
ATOM 1545 N N . THR A 1 206 ? 13.324 -0.395 3.261 1.00 36.31 206 THR A N 1
ATOM 1546 C CA . THR A 1 206 ? 13.637 0.159 4.584 1.00 36.31 206 THR A CA 1
ATOM 1547 C C . THR A 1 206 ? 14.585 -0.761 5.352 1.00 36.31 206 THR A C 1
ATOM 1549 O O . THR A 1 206 ? 14.941 -0.445 6.483 1.00 36.31 206 THR A O 1
ATOM 1552 N N . ASN A 1 207 ? 15.032 -1.863 4.729 1.00 38.94 207 ASN A N 1
ATOM 1553 C CA . ASN A 1 207 ? 15.821 -2.917 5.366 1.00 38.94 207 ASN A CA 1
ATOM 1554 C C . ASN A 1 207 ? 16.924 -3.541 4.490 1.00 38.94 207 ASN A C 1
ATOM 1556 O O . ASN A 1 207 ? 17.470 -4.578 4.864 1.00 38.94 207 ASN A O 1
ATOM 1560 N N . GLN A 1 208 ? 17.345 -2.941 3.380 1.00 45.97 208 GLN A N 1
ATOM 1561 C CA . GLN A 1 208 ? 18.677 -3.219 2.865 1.00 45.97 208 GLN A CA 1
ATOM 1562 C C . GLN A 1 208 ? 19.648 -2.459 3.754 1.00 45.97 208 GLN A C 1
ATOM 1564 O O . GLN A 1 208 ? 19.498 -1.247 3.954 1.00 45.97 208 GLN A O 1
ATOM 1569 N N . PRO A 1 209 ? 20.666 -3.146 4.291 1.00 38.75 209 PRO A N 1
ATOM 1570 C CA . PRO A 1 209 ? 21.789 -2.455 4.877 1.00 38.75 209 PRO A CA 1
ATOM 1571 C C . PRO A 1 209 ? 22.252 -1.425 3.851 1.00 38.75 209 PRO A C 1
ATOM 1573 O O . PRO A 1 209 ? 22.538 -1.772 2.704 1.00 38.75 209 PRO A O 1
ATOM 1576 N N . THR A 1 210 ? 22.320 -0.159 4.254 1.00 48.94 210 THR A N 1
ATOM 1577 C CA . THR A 1 210 ? 23.196 0.809 3.608 1.00 48.94 210 THR A CA 1
ATOM 1578 C C . THR A 1 210 ? 24.607 0.264 3.784 1.00 48.94 210 THR A C 1
ATOM 1580 O O . THR A 1 210 ? 25.290 0.638 4.733 1.00 48.94 210 THR A O 1
ATOM 1583 N N . ASP A 1 211 ? 24.995 -0.714 2.971 1.00 57.22 211 ASP A N 1
ATOM 1584 C CA . ASP A 1 211 ? 26.354 -1.209 2.915 1.00 57.22 211 ASP A CA 1
ATOM 1585 C C . ASP A 1 211 ? 27.135 -0.167 2.116 1.00 57.22 211 ASP A C 1
ATOM 1587 O O . ASP A 1 211 ? 26.992 -0.096 0.888 1.00 57.22 211 ASP A O 1
ATOM 1591 N N . PRO A 1 212 ? 27.939 0.682 2.778 1.00 65.19 212 PRO A N 1
ATOM 1592 C CA . PRO A 1 212 ? 28.673 1.727 2.086 1.00 65.19 212 PRO A CA 1
ATOM 1593 C C . PRO A 1 212 ? 29.653 1.128 1.070 1.00 65.19 212 PRO A C 1
ATOM 1595 O O . PRO A 1 212 ? 30.002 1.798 0.102 1.00 65.19 212 PRO A 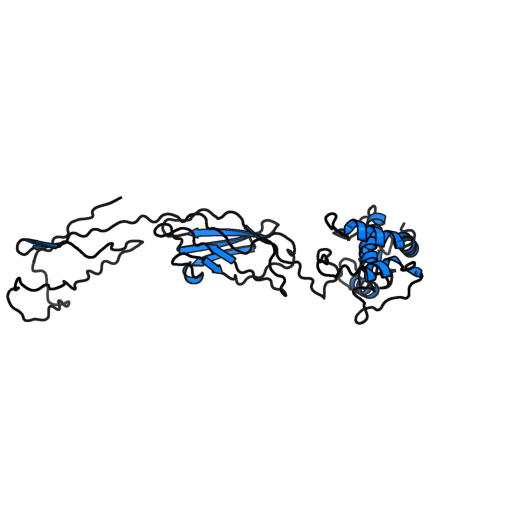O 1
ATOM 1598 N N . ALA A 1 213 ? 30.064 -0.135 1.249 1.00 64.00 213 ALA A N 1
ATOM 1599 C CA . ALA A 1 213 ? 30.910 -0.836 0.296 1.00 64.00 213 ALA A CA 1
ATOM 1600 C C . ALA A 1 213 ? 30.159 -1.175 -0.999 1.00 64.00 213 ALA A C 1
ATOM 1602 O O . ALA A 1 213 ? 30.737 -1.051 -2.077 1.00 64.00 213 ALA A O 1
ATOM 1603 N N . ARG A 1 214 ? 28.873 -1.541 -0.924 1.00 70.19 214 ARG A N 1
ATOM 1604 C CA . ARG A 1 214 ? 28.035 -1.778 -2.110 1.00 70.19 214 ARG A CA 1
ATOM 1605 C C . ARG A 1 214 ? 27.765 -0.482 -2.865 1.00 70.19 214 ARG A C 1
ATOM 1607 O O . ARG A 1 214 ? 27.929 -0.431 -4.081 1.00 70.19 214 ARG A O 1
ATOM 1614 N N . GLU A 1 215 ? 27.406 0.578 -2.140 1.00 72.81 215 GLU A N 1
ATOM 1615 C CA . GLU A 1 215 ? 27.188 1.900 -2.736 1.00 72.81 215 GLU A CA 1
ATOM 1616 C C . GLU A 1 215 ? 28.463 2.393 -3.435 1.00 72.81 215 GLU A C 1
ATOM 1618 O O . GLU A 1 215 ? 28.406 2.849 -4.576 1.00 72.81 215 GLU A O 1
ATOM 1623 N N . GLN A 1 216 ? 29.628 2.209 -2.804 1.00 79.38 216 GLN A N 1
ATOM 1624 C CA . GLN A 1 216 ? 30.920 2.525 -3.407 1.00 79.38 216 GLN A CA 1
ATOM 1625 C C . GLN A 1 216 ? 31.217 1.668 -4.649 1.00 79.38 216 GLN A C 1
ATOM 1627 O O . GLN A 1 216 ? 31.656 2.202 -5.665 1.00 79.38 216 GLN A O 1
ATOM 1632 N N . GLN A 1 217 ? 30.947 0.362 -4.613 1.00 81.12 217 GLN A N 1
ATOM 1633 C CA . GLN A 1 217 ? 31.125 -0.501 -5.785 1.00 81.12 217 GLN A CA 1
ATOM 1634 C C . GLN A 1 217 ? 30.222 -0.090 -6.946 1.00 81.12 217 GLN A C 1
ATOM 1636 O O . GLN A 1 217 ? 30.652 -0.156 -8.096 1.00 81.12 217 GLN A O 1
ATOM 1641 N N . CYS A 1 218 ? 28.990 0.349 -6.673 1.00 83.81 218 CYS A N 1
ATOM 1642 C CA . CYS A 1 218 ? 28.134 0.891 -7.718 1.00 83.81 218 CYS A CA 1
ATOM 1643 C C . CYS A 1 218 ? 28.662 2.237 -8.245 1.00 83.81 218 CYS A C 1
ATOM 1645 O O . CYS A 1 218 ? 28.676 2.473 -9.453 1.00 83.81 218 CYS A O 1
ATOM 1647 N N . GLU A 1 219 ? 29.165 3.095 -7.356 1.00 83.50 219 GLU A N 1
ATOM 1648 C CA . GLU A 1 219 ? 29.691 4.423 -7.687 1.00 83.50 219 GLU A CA 1
ATOM 1649 C C . GLU A 1 219 ? 30.831 4.362 -8.723 1.00 83.50 219 GLU A C 1
ATOM 1651 O O . GLU A 1 219 ? 30.982 5.298 -9.517 1.00 83.50 219 GLU A O 1
ATOM 1656 N N . GLU A 1 220 ? 31.592 3.263 -8.720 1.00 86.25 220 GLU A N 1
ATOM 1657 C CA . GLU A 1 220 ? 32.774 3.001 -9.547 1.00 86.25 220 GLU A CA 1
ATOM 1658 C C . GLU A 1 220 ? 32.472 2.267 -10.876 1.00 86.25 220 GLU A C 1
ATOM 1660 O O . GLU A 1 220 ? 33.385 2.064 -11.684 1.00 86.25 220 GLU A O 1
ATOM 1665 N N . ARG A 1 221 ? 31.215 1.877 -11.156 1.00 88.50 221 ARG A N 1
ATOM 1666 C CA . ARG A 1 221 ? 30.866 1.162 -12.400 1.00 88.50 221 ARG A CA 1
ATOM 1667 C C . ARG A 1 221 ? 30.961 2.075 -13.637 1.00 88.50 221 ARG A C 1
ATOM 1669 O O . ARG A 1 221 ? 30.591 3.246 -13.611 1.00 88.50 221 ARG A O 1
ATOM 1676 N N . GLY A 1 222 ? 31.437 1.516 -14.755 1.00 89.12 222 GLY A N 1
ATOM 1677 C CA . GLY A 1 222 ? 31.535 2.198 -16.059 1.00 89.12 222 GLY A CA 1
ATOM 1678 C C . GLY A 1 222 ? 30.180 2.380 -16.768 1.00 89.12 222 GLY A C 1
ATOM 1679 O O . GLY A 1 222 ? 29.155 2.055 -16.187 1.00 89.12 222 GLY A O 1
ATOM 1680 N N . PRO A 1 223 ? 30.120 2.863 -18.020 1.00 93.75 223 PRO A N 1
ATOM 1681 C CA . PRO A 1 223 ? 28.853 3.029 -18.754 1.00 93.75 223 PRO A CA 1
ATOM 1682 C C . PRO A 1 223 ? 28.111 1.694 -18.956 1.00 93.75 223 PRO A C 1
ATOM 1684 O O . PRO A 1 223 ? 28.748 0.642 -18.987 1.00 93.75 223 PRO A O 1
ATOM 1687 N N . ILE A 1 224 ? 26.781 1.734 -19.107 1.00 95.06 224 ILE A N 1
ATOM 1688 C CA . ILE A 1 224 ? 25.902 0.563 -19.317 1.00 95.06 224 ILE A CA 1
ATOM 1689 C C . ILE A 1 224 ? 26.407 -0.282 -20.490 1.00 95.06 224 ILE A C 1
ATOM 1691 O O . ILE A 1 224 ? 26.550 -1.496 -20.372 1.00 95.06 224 ILE A O 1
ATOM 1695 N N . SER A 1 225 ? 26.737 0.377 -21.600 1.00 92.88 225 SER A N 1
ATOM 1696 C CA . SER A 1 225 ? 27.170 -0.230 -22.860 1.00 92.88 225 SER A CA 1
ATOM 1697 C C . SER A 1 225 ? 28.517 -0.960 -22.785 1.00 92.88 225 SER A C 1
ATOM 1699 O O . SER A 1 225 ? 28.831 -1.750 -23.674 1.00 92.88 225 SER A O 1
ATOM 1701 N N . ALA A 1 226 ? 29.315 -0.727 -21.738 1.00 94.31 226 ALA A N 1
ATOM 1702 C CA . ALA A 1 226 ? 30.600 -1.396 -21.525 1.00 94.31 226 ALA A CA 1
ATOM 1703 C C . ALA A 1 226 ? 30.526 -2.571 -20.536 1.00 94.31 226 ALA A C 1
ATOM 1705 O O . ALA A 1 226 ? 31.535 -3.247 -20.313 1.00 94.31 226 ALA A O 1
ATOM 1706 N N . ARG A 1 227 ? 29.369 -2.798 -19.907 1.00 93.00 227 ARG A N 1
ATOM 1707 C CA . ARG A 1 227 ? 29.184 -3.852 -18.904 1.00 93.00 227 ARG A CA 1
ATOM 1708 C C . ARG A 1 227 ? 28.724 -5.148 -19.576 1.00 93.00 227 ARG A C 1
ATOM 1710 O O . ARG A 1 227 ? 27.981 -5.083 -20.553 1.00 93.00 227 ARG A O 1
ATOM 1717 N N . PRO A 1 228 ? 29.121 -6.322 -19.057 1.00 94.31 228 PRO A N 1
ATOM 1718 C CA . PRO A 1 228 ? 28.505 -7.574 -19.475 1.00 94.31 228 PRO A CA 1
ATOM 1719 C C . PRO A 1 228 ? 27.016 -7.576 -19.116 1.00 94.31 228 PRO A C 1
ATOM 1721 O O . PRO A 1 228 ? 26.604 -6.934 -18.148 1.00 94.31 228 PRO A O 1
ATOM 1724 N N . ASP A 1 229 ? 26.230 -8.319 -19.882 1.00 95.06 229 ASP A N 1
ATOM 1725 C CA . ASP A 1 229 ? 24.825 -8.565 -19.572 1.00 95.06 229 ASP A CA 1
ATOM 1726 C C . ASP A 1 229 ? 24.694 -9.385 -18.280 1.00 95.06 229 ASP A C 1
ATOM 1728 O O . ASP A 1 229 ? 25.502 -10.282 -18.011 1.00 95.06 229 ASP A O 1
ATOM 1732 N N . GLY A 1 230 ? 23.662 -9.095 -17.490 1.00 92.50 230 GLY A N 1
ATOM 1733 C CA . GLY A 1 230 ? 23.287 -9.917 -16.344 1.00 92.50 230 GLY A CA 1
ATOM 1734 C C . GLY A 1 230 ? 22.427 -11.119 -16.719 1.00 92.50 230 GLY A C 1
ATOM 1735 O O . GLY A 1 230 ? 21.972 -11.280 -17.852 1.00 92.50 230 GLY A O 1
ATOM 1736 N N . GLY A 1 231 ? 22.187 -11.984 -15.733 1.00 84.19 231 GLY A N 1
ATOM 1737 C CA . GLY A 1 231 ? 21.274 -13.115 -15.887 1.00 84.19 231 GLY A CA 1
ATOM 1738 C C . GLY A 1 231 ? 19.801 -12.689 -15.896 1.00 84.19 231 GLY A C 1
ATOM 1739 O O . GLY A 1 231 ? 19.451 -11.594 -15.467 1.00 84.19 231 GLY A O 1
ATOM 1740 N N . THR A 1 232 ? 18.929 -13.571 -16.383 1.00 86.75 232 THR A N 1
ATOM 1741 C CA . THR A 1 232 ? 17.462 -13.405 -16.439 1.00 86.75 232 THR A CA 1
ATOM 1742 C C . THR A 1 232 ? 16.774 -14.639 -15.841 1.00 86.75 232 THR A C 1
ATOM 1744 O O . THR A 1 232 ? 17.393 -15.705 -15.715 1.00 86.75 232 THR A O 1
ATOM 1747 N N . GLY A 1 233 ? 15.507 -14.516 -15.452 1.00 81.06 233 GLY A N 1
ATOM 1748 C CA . GLY A 1 233 ? 14.702 -15.568 -14.843 1.00 81.06 233 GLY A CA 1
ATOM 1749 C C . GLY A 1 233 ? 15.352 -16.115 -13.575 1.00 81.06 233 GLY A C 1
ATOM 1750 O O . GLY A 1 233 ? 15.657 -15.377 -12.644 1.00 81.06 233 GLY A O 1
ATOM 1751 N N . ALA A 1 234 ? 15.623 -17.422 -13.552 1.00 76.44 234 ALA A N 1
ATOM 1752 C CA . ALA A 1 234 ? 16.271 -18.078 -12.414 1.00 76.44 234 ALA A CA 1
ATOM 1753 C C . ALA A 1 234 ? 17.694 -17.559 -12.114 1.00 76.44 234 ALA A C 1
ATOM 1755 O O . ALA A 1 234 ? 18.193 -17.772 -11.015 1.00 76.44 234 ALA A O 1
ATOM 1756 N N . ASN A 1 235 ? 18.340 -16.895 -13.079 1.00 78.56 235 ASN A N 1
ATOM 1757 C CA . ASN A 1 235 ? 19.682 -16.327 -12.931 1.00 78.56 235 ASN A CA 1
ATOM 1758 C C . ASN A 1 235 ? 19.664 -14.799 -12.741 1.00 78.56 235 ASN A C 1
ATOM 1760 O O . ASN A 1 235 ? 20.722 -14.176 -12.797 1.00 78.56 235 ASN A O 1
ATOM 1764 N N . TYR A 1 236 ? 18.487 -14.184 -12.591 1.00 81.75 236 TYR A N 1
ATOM 1765 C CA . TYR A 1 236 ? 18.357 -12.743 -12.397 1.00 81.75 236 TYR A CA 1
ATOM 1766 C C . TYR A 1 236 ? 18.845 -12.324 -11.007 1.00 81.75 236 TYR A C 1
ATOM 1768 O O . TYR A 1 236 ? 18.370 -12.831 -9.988 1.00 81.75 236 TYR A O 1
ATOM 1776 N N . ASP A 1 237 ? 19.776 -11.372 -10.969 1.00 77.88 237 ASP A N 1
ATOM 1777 C CA . ASP A 1 237 ? 20.276 -10.788 -9.728 1.00 77.88 237 ASP A CA 1
ATOM 1778 C C . ASP A 1 237 ? 19.414 -9.581 -9.336 1.00 77.88 237 ASP A C 1
ATOM 1780 O O . ASP A 1 237 ? 19.493 -8.499 -9.921 1.00 77.88 237 ASP A O 1
ATOM 1784 N N . ARG A 1 238 ? 18.582 -9.785 -8.310 1.00 68.75 238 ARG A N 1
ATOM 1785 C CA . ARG A 1 238 ? 17.631 -8.796 -7.782 1.00 68.75 238 ARG A CA 1
ATOM 1786 C C . ARG A 1 238 ? 18.286 -7.660 -6.984 1.00 68.75 238 ARG A C 1
ATOM 1788 O O . ARG A 1 238 ? 17.548 -6.811 -6.490 1.00 68.75 238 ARG A O 1
ATOM 1795 N N . ILE A 1 239 ? 19.605 -7.675 -6.795 1.00 67.81 239 ILE A N 1
ATOM 1796 C CA . ILE A 1 239 ? 20.350 -6.678 -6.014 1.00 67.81 239 ILE A CA 1
ATOM 1797 C C . ILE A 1 239 ? 21.294 -5.890 -6.928 1.00 67.81 239 ILE A C 1
ATOM 1799 O O . ILE A 1 239 ? 21.304 -4.659 -6.897 1.00 67.81 239 ILE A O 1
ATOM 1803 N N . ASP A 1 240 ? 22.071 -6.590 -7.755 1.00 75.94 240 ASP A N 1
ATOM 1804 C CA . ASP A 1 240 ? 23.187 -6.001 -8.504 1.00 75.94 240 ASP A CA 1
ATOM 1805 C C . ASP A 1 240 ? 23.131 -6.208 -10.024 1.00 75.94 240 ASP A C 1
ATOM 1807 O O . ASP A 1 240 ? 24.030 -5.741 -10.739 1.00 75.94 240 ASP A O 1
ATOM 1811 N N . GLY A 1 241 ? 22.062 -6.845 -10.512 1.00 84.06 241 GLY A N 1
ATOM 1812 C CA . GLY A 1 241 ? 21.818 -7.115 -11.925 1.00 84.06 241 GLY A CA 1
ATOM 1813 C C . GLY A 1 241 ? 20.458 -6.624 -12.407 1.00 84.06 241 GLY A C 1
ATOM 1814 O O . GLY A 1 241 ? 19.744 -7.345 -13.095 1.00 84.06 241 GLY A O 1
ATOM 1815 N N . HIS A 1 242 ? 20.082 -5.391 -12.071 1.00 89.81 242 HIS A N 1
ATOM 1816 C CA . HIS A 1 242 ? 18.843 -4.780 -12.546 1.00 89.81 242 HIS A CA 1
ATOM 1817 C C . HIS A 1 242 ? 18.929 -4.350 -14.008 1.00 89.81 242 HIS A C 1
ATOM 1819 O O . HIS A 1 242 ? 19.954 -3.864 -14.484 1.00 89.81 242 HIS A O 1
ATOM 1825 N N . GLY A 1 243 ? 17.830 -4.503 -14.734 1.00 94.44 243 GLY A N 1
ATOM 1826 C CA . GLY A 1 243 ? 17.667 -4.023 -16.094 1.00 94.44 243 GLY A CA 1
ATOM 1827 C C . GLY A 1 243 ? 16.784 -2.783 -16.171 1.00 94.44 243 GLY A C 1
ATOM 1828 O O . GLY A 1 243 ? 16.035 -2.457 -15.246 1.00 94.44 243 GLY A O 1
ATOM 1829 N N . LEU A 1 244 ? 16.872 -2.111 -17.314 1.00 97.12 244 LEU A N 1
ATOM 1830 C CA . LEU A 1 244 ? 15.971 -1.042 -17.730 1.00 97.12 244 LEU A CA 1
ATOM 1831 C C . LEU A 1 244 ? 15.516 -1.337 -19.158 1.00 97.12 244 LEU A C 1
ATOM 1833 O O . LEU A 1 244 ? 16.325 -1.717 -20.009 1.00 97.12 244 LEU A O 1
ATOM 1837 N N . TYR A 1 245 ? 14.238 -1.136 -19.437 1.00 97.12 245 TYR A N 1
ATOM 1838 C CA . TYR A 1 245 ? 13.664 -1.271 -20.766 1.00 97.12 245 TYR A CA 1
ATOM 1839 C C . TYR A 1 245 ? 12.694 -0.133 -21.062 1.00 97.12 245 TYR A C 1
ATOM 1841 O O . TYR A 1 245 ? 12.163 0.526 -20.169 1.00 97.12 245 TYR A O 1
ATOM 1849 N N . VAL A 1 246 ? 12.454 0.085 -22.351 1.00 96.56 246 VAL A N 1
ATOM 1850 C CA . VAL A 1 246 ? 11.389 0.963 -22.832 1.00 96.56 246 VAL A CA 1
ATOM 1851 C C . VAL A 1 246 ? 10.472 0.183 -23.758 1.00 96.56 246 VAL A C 1
ATOM 1853 O O . VAL A 1 246 ? 10.936 -0.672 -24.513 1.00 96.56 246 VAL A O 1
ATOM 1856 N N . LEU A 1 247 ? 9.177 0.486 -23.728 1.00 95.81 247 LEU A N 1
ATOM 1857 C CA . LEU A 1 247 ? 8.230 0.004 -24.730 1.00 95.81 247 LEU A CA 1
ATOM 1858 C C . LEU A 1 247 ? 7.835 1.156 -25.647 1.00 95.81 247 LEU A C 1
ATOM 1860 O O . LEU A 1 247 ? 7.585 2.282 -25.196 1.00 95.81 247 LEU A O 1
ATOM 1864 N N . ARG A 1 248 ? 7.788 0.870 -26.944 1.00 94.56 248 ARG A N 1
ATOM 1865 C CA . ARG A 1 248 ? 7.541 1.856 -27.991 1.00 94.56 248 ARG A CA 1
ATOM 1866 C C . ARG A 1 248 ? 6.279 1.558 -28.759 1.00 94.56 248 ARG A C 1
ATOM 1868 O O . ARG A 1 248 ? 5.957 0.403 -29.018 1.00 94.56 248 ARG A O 1
ATOM 1875 N N . ASP A 1 249 ? 5.622 2.620 -29.195 1.00 93.94 249 ASP A N 1
ATOM 1876 C CA . ASP A 1 249 ? 4.601 2.509 -30.224 1.00 93.94 249 ASP A CA 1
ATOM 1877 C C . ASP A 1 249 ? 5.263 2.019 -31.532 1.00 93.94 249 ASP A C 1
ATOM 1879 O O . ASP A 1 249 ? 6.189 2.676 -32.023 1.00 93.94 249 ASP A O 1
ATOM 1883 N N . PRO A 1 250 ? 4.834 0.880 -32.103 1.00 94.50 250 PRO A N 1
ATOM 1884 C CA . PRO A 1 250 ? 5.484 0.290 -33.274 1.00 94.50 250 PRO A CA 1
ATOM 1885 C C . PRO A 1 250 ? 5.366 1.136 -34.548 1.00 94.50 250 PRO A C 1
ATOM 1887 O O . PRO A 1 250 ? 6.153 0.948 -35.473 1.00 94.50 250 PRO A O 1
ATOM 1890 N N . ASN A 1 251 ? 4.394 2.049 -34.620 1.00 93.75 251 ASN A N 1
ATOM 1891 C CA . ASN A 1 251 ? 4.129 2.852 -35.814 1.00 93.75 251 ASN A CA 1
ATOM 1892 C C . ASN A 1 251 ? 4.912 4.166 -35.803 1.00 93.75 251 ASN A C 1
ATOM 1894 O O . ASN A 1 251 ? 5.344 4.645 -36.849 1.00 93.75 251 ASN A O 1
ATOM 1898 N N . THR A 1 252 ? 5.069 4.763 -34.622 1.00 91.75 252 THR A N 1
ATOM 1899 C CA . THR A 1 252 ? 5.693 6.085 -34.450 1.00 91.75 252 THR A CA 1
ATOM 1900 C C . THR A 1 252 ? 7.105 6.010 -33.875 1.00 91.75 252 THR A C 1
ATOM 1902 O O . THR A 1 252 ? 7.859 6.971 -33.986 1.00 91.75 252 THR A O 1
ATOM 1905 N N . GLY A 1 253 ? 7.479 4.893 -33.244 1.00 91.31 253 GLY A N 1
ATOM 1906 C CA . GLY A 1 253 ? 8.748 4.744 -32.526 1.00 91.31 253 GLY A CA 1
ATOM 1907 C C . GLY A 1 253 ? 8.806 5.503 -31.195 1.00 91.31 253 GLY A C 1
ATOM 1908 O O . GLY A 1 253 ? 9.835 5.463 -30.512 1.00 91.31 253 GLY A O 1
ATOM 1909 N N . GLN A 1 254 ? 7.719 6.175 -30.803 1.00 92.75 254 GLN A N 1
ATOM 1910 C CA . GLN A 1 254 ? 7.639 6.933 -29.558 1.00 92.75 254 GLN A CA 1
ATOM 1911 C C . GLN A 1 254 ? 7.738 6.019 -28.346 1.00 92.75 254 GLN A C 1
ATOM 1913 O O . GLN A 1 254 ? 7.055 4.998 -28.280 1.00 92.75 254 GLN A O 1
ATOM 1918 N N . VAL A 1 255 ? 8.533 6.424 -27.355 1.00 94.00 255 VAL A N 1
ATOM 1919 C CA . VAL A 1 255 ? 8.539 5.781 -26.038 1.00 94.00 255 VAL A CA 1
ATOM 1920 C C . VAL A 1 255 ? 7.180 6.016 -25.380 1.00 94.00 255 VAL A C 1
ATOM 1922 O O . VAL A 1 255 ? 6.720 7.154 -25.278 1.00 94.00 255 VAL A O 1
ATOM 1925 N N . LYS A 1 256 ? 6.522 4.928 -24.974 1.00 92.75 256 LYS A N 1
ATOM 1926 C CA . LYS A 1 256 ? 5.210 4.937 -24.311 1.00 92.75 256 LYS A CA 1
ATOM 1927 C C . LYS A 1 256 ? 5.248 4.326 -22.921 1.00 92.75 256 LYS A C 1
ATOM 1929 O O . LYS A 1 256 ? 4.309 4.533 -22.169 1.00 92.75 256 LYS A O 1
ATOM 1934 N N . TYR A 1 257 ? 6.298 3.596 -22.572 1.00 94.06 257 TYR A N 1
ATOM 1935 C CA . TYR A 1 257 ? 6.474 3.035 -21.241 1.00 94.06 257 TYR A CA 1
ATOM 1936 C C . TYR A 1 257 ? 7.961 2.905 -20.939 1.00 94.06 257 TYR A C 1
ATOM 1938 O O . TYR A 1 257 ? 8.749 2.597 -21.837 1.00 94.06 257 TYR A O 1
ATOM 1946 N N . VAL A 1 258 ? 8.330 3.125 -19.686 1.00 93.75 258 VAL A N 1
ATOM 1947 C CA . VAL A 1 258 ? 9.668 2.866 -19.151 1.00 93.75 258 VAL A CA 1
ATOM 1948 C C . VAL A 1 258 ? 9.492 1.896 -17.998 1.00 93.75 258 VAL A C 1
ATOM 1950 O O . VAL A 1 258 ? 8.603 2.103 -17.179 1.00 93.75 258 VAL A O 1
ATOM 1953 N N . GLY A 1 259 ? 10.302 0.849 -17.934 1.00 89.25 259 GLY A N 1
ATOM 1954 C CA . GLY A 1 259 ? 10.245 -0.089 -16.824 1.00 89.25 259 GLY A CA 1
ATOM 1955 C C . GLY A 1 259 ? 11.618 -0.590 -16.421 1.00 89.25 259 GLY A C 1
ATOM 1956 O O . GLY A 1 259 ? 12.583 -0.550 -17.192 1.00 89.25 259 GLY A O 1
ATOM 1957 N N . ARG A 1 260 ? 11.686 -1.086 -15.194 1.00 90.88 260 ARG A N 1
ATOM 1958 C CA . ARG A 1 260 ? 12.878 -1.647 -14.563 1.00 90.88 260 ARG A CA 1
ATOM 1959 C C . ARG A 1 260 ? 12.627 -3.105 -14.172 1.00 90.88 260 ARG A C 1
ATOM 1961 O O . ARG A 1 260 ? 11.511 -3.610 -14.250 1.00 90.88 260 ARG A O 1
ATOM 1968 N N . GLY A 1 261 ? 13.676 -3.804 -13.761 1.00 86.31 261 GLY A N 1
ATOM 1969 C CA . GLY A 1 261 ? 13.596 -5.172 -13.251 1.00 86.31 261 GLY A CA 1
ATOM 1970 C C . GLY A 1 261 ? 14.361 -6.131 -14.148 1.00 86.31 261 GLY A C 1
ATOM 1971 O O . GLY A 1 261 ? 15.384 -5.753 -14.705 1.00 86.31 261 GLY A O 1
ATOM 1972 N N . ASP A 1 262 ? 13.873 -7.357 -14.301 1.00 89.75 262 ASP A N 1
ATOM 1973 C CA . ASP A 1 262 ? 14.438 -8.309 -15.258 1.00 89.75 262 ASP A CA 1
ATOM 1974 C C . ASP A 1 262 ? 14.026 -7.909 -16.684 1.00 89.75 262 ASP A C 1
ATOM 1976 O O . ASP A 1 262 ? 12.966 -8.304 -17.168 1.00 89.75 262 ASP A O 1
ATOM 1980 N N . ALA A 1 263 ? 14.822 -7.064 -17.341 1.00 94.50 263 ALA A N 1
ATOM 1981 C CA . ALA A 1 263 ? 14.427 -6.405 -18.586 1.00 94.50 263 ALA A CA 1
ATOM 1982 C C . ALA A 1 263 ? 14.043 -7.393 -19.710 1.00 94.50 263 ALA A C 1
ATOM 1984 O O . ALA A 1 263 ? 12.977 -7.204 -20.306 1.00 94.50 263 ALA A O 1
ATOM 1985 N N . PRO A 1 264 ? 14.814 -8.465 -19.991 1.00 92.88 264 PRO A N 1
ATOM 1986 C CA . PRO A 1 264 ? 14.395 -9.494 -20.942 1.00 92.88 264 PRO A CA 1
ATOM 1987 C C . PRO A 1 264 ? 13.062 -10.161 -20.580 1.00 92.88 264 PRO A C 1
ATOM 1989 O O . PRO A 1 264 ? 12.193 -10.290 -21.447 1.00 92.88 264 PRO A O 1
ATOM 1992 N N . ALA A 1 265 ? 12.878 -10.569 -19.319 1.00 89.12 265 ALA A N 1
ATOM 1993 C CA . ALA A 1 265 ? 11.665 -11.265 -18.892 1.00 89.12 265 ALA A CA 1
ATOM 1994 C C . ALA A 1 265 ? 10.436 -10.345 -18.924 1.00 89.12 265 ALA A C 1
ATOM 1996 O O . ALA A 1 265 ? 9.394 -10.730 -19.448 1.00 89.12 265 ALA A O 1
ATOM 1997 N N . ARG A 1 266 ? 10.569 -9.096 -18.460 1.00 88.88 266 ARG A N 1
ATOM 1998 C CA . ARG A 1 266 ? 9.475 -8.114 -18.438 1.00 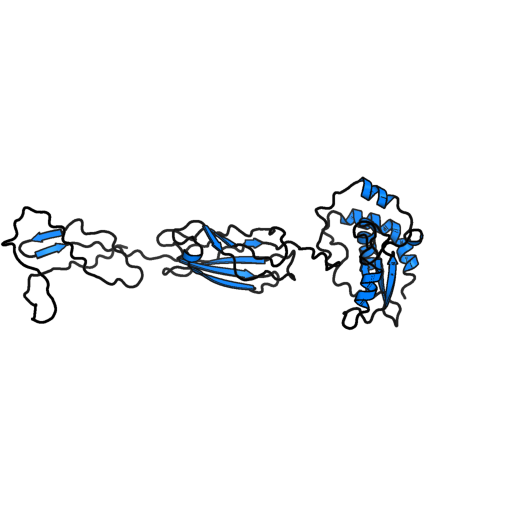88.88 266 ARG A CA 1
ATOM 1999 C C . ARG A 1 266 ? 9.017 -7.721 -19.839 1.00 88.88 266 ARG A C 1
ATOM 2001 O O . ARG A 1 266 ? 7.818 -7.645 -20.084 1.00 88.88 266 ARG A O 1
ATOM 2008 N N . ILE A 1 267 ? 9.941 -7.541 -20.787 1.00 91.31 267 ILE A N 1
ATOM 2009 C CA . ILE A 1 267 ? 9.568 -7.321 -22.194 1.00 91.31 267 ILE A CA 1
ATOM 2010 C C . ILE A 1 267 ? 8.772 -8.518 -22.733 1.00 91.31 267 ILE A C 1
ATOM 2012 O O . ILE A 1 267 ? 7.773 -8.326 -23.426 1.00 91.31 267 ILE A O 1
ATOM 2016 N N . ALA A 1 268 ? 9.196 -9.747 -22.419 1.00 85.88 268 ALA A N 1
ATOM 2017 C CA . ALA A 1 268 ? 8.482 -10.948 -22.843 1.00 85.88 268 ALA A CA 1
ATOM 2018 C C . ALA A 1 268 ? 7.088 -11.056 -22.200 1.00 85.88 268 ALA A C 1
ATOM 2020 O O . ALA A 1 268 ? 6.154 -11.514 -22.858 1.00 85.88 268 ALA A O 1
ATOM 2021 N N . ASP A 1 269 ? 6.934 -10.611 -20.952 1.00 84.75 269 ASP A N 1
ATOM 2022 C CA . ASP A 1 269 ? 5.647 -10.564 -20.256 1.00 84.75 269 ASP A CA 1
ATOM 2023 C C . ASP A 1 269 ? 4.692 -9.551 -20.891 1.00 84.75 269 ASP A C 1
ATOM 2025 O O . ASP A 1 269 ? 3.558 -9.911 -21.202 1.00 84.75 269 ASP A O 1
ATOM 2029 N N . HIS A 1 270 ? 5.163 -8.336 -21.184 1.00 86.69 270 HIS A N 1
ATOM 2030 C CA . HIS A 1 270 ? 4.350 -7.319 -21.858 1.00 86.69 270 HIS A CA 1
ATOM 2031 C C . HIS A 1 270 ? 3.948 -7.717 -23.278 1.00 86.69 270 HIS A C 1
ATOM 2033 O O . HIS A 1 270 ? 2.898 -7.306 -23.755 1.00 86.69 270 HIS A O 1
ATOM 2039 N N . ALA A 1 271 ? 4.729 -8.564 -23.951 1.00 87.06 271 ALA A N 1
ATOM 2040 C CA . ALA A 1 271 ? 4.379 -9.086 -25.269 1.00 87.06 271 ALA A CA 1
ATOM 2041 C C . ALA A 1 271 ? 3.272 -10.165 -25.240 1.00 87.06 271 ALA A C 1
ATOM 2043 O O . ALA A 1 271 ? 2.834 -10.621 -26.303 1.00 87.06 271 ALA A O 1
ATOM 2044 N N . ARG A 1 272 ? 2.820 -10.622 -24.060 1.00 86.38 272 ARG A N 1
ATOM 2045 C CA . ARG A 1 272 ? 1.787 -11.664 -23.952 1.00 86.38 272 ARG A CA 1
ATOM 2046 C C . ARG A 1 272 ? 0.414 -11.124 -24.376 1.00 86.38 272 ARG A C 1
ATOM 2048 O O . ARG A 1 272 ? 0.031 -10.026 -23.974 1.00 86.38 272 ARG A O 1
ATOM 2055 N N . PRO A 1 273 ? -0.388 -11.906 -25.126 1.00 87.19 273 PRO A N 1
ATOM 2056 C CA . PRO A 1 273 ? -1.746 -11.504 -25.476 1.00 87.19 273 PRO A CA 1
ATOM 2057 C C . PRO A 1 273 ? -2.588 -11.193 -24.234 1.00 87.19 273 PRO A C 1
ATOM 2059 O O . PRO A 1 273 ? -2.713 -12.032 -23.343 1.00 87.19 273 PRO A O 1
ATOM 2062 N N . GLY A 1 274 ? -3.196 -10.007 -24.209 1.00 82.25 274 GLY A N 1
ATOM 2063 C CA . GLY A 1 274 ? -4.044 -9.552 -23.104 1.00 82.25 274 GLY A CA 1
ATOM 2064 C C . GLY A 1 274 ? -3.337 -8.664 -22.079 1.00 82.25 274 GLY A C 1
ATOM 2065 O O . GLY A 1 274 ? -4.026 -8.082 -21.245 1.00 82.25 274 GLY A O 1
ATOM 2066 N N . ASP A 1 275 ? -2.012 -8.501 -22.158 1.00 87.88 275 ASP A N 1
ATOM 2067 C CA . ASP A 1 275 ? -1.318 -7.476 -21.376 1.00 87.88 275 ASP A CA 1
ATOM 2068 C C . ASP A 1 275 ? -1.720 -6.066 -21.868 1.00 87.88 275 ASP A C 1
ATOM 2070 O O . ASP A 1 275 ? -1.803 -5.848 -23.086 1.00 87.88 275 ASP A O 1
ATOM 2074 N N . PRO A 1 276 ? -1.964 -5.087 -20.976 1.00 83.19 276 PRO A N 1
ATOM 2075 C CA . PRO A 1 276 ? -2.325 -3.717 -21.360 1.00 83.19 276 PRO A CA 1
ATOM 2076 C C . PRO A 1 276 ? -1.284 -2.981 -22.220 1.00 83.19 276 PRO A C 1
ATOM 2078 O O . PRO A 1 276 ? -1.597 -1.936 -22.795 1.00 83.19 276 PRO A O 1
ATOM 2081 N N . LEU A 1 277 ? -0.050 -3.490 -22.282 1.00 88.62 277 LEU A N 1
ATOM 2082 C CA . LEU A 1 277 ? 1.064 -2.941 -23.052 1.00 88.62 277 LEU A CA 1
ATOM 2083 C C . LEU A 1 277 ? 1.455 -3.836 -24.243 1.00 88.62 277 LEU A C 1
ATOM 2085 O O . LEU A 1 277 ? 2.444 -3.549 -24.916 1.00 88.62 277 LEU A O 1
ATOM 2089 N N . SER A 1 278 ? 0.669 -4.880 -24.540 1.00 90.12 278 SER A N 1
ATOM 2090 C CA . SER A 1 278 ? 0.926 -5.836 -25.635 1.00 90.12 278 SER A CA 1
ATOM 2091 C C . SER A 1 278 ? 0.854 -5.250 -27.045 1.00 90.12 278 SER A C 1
ATOM 2093 O O . SER A 1 278 ? 1.276 -5.893 -28.005 1.00 90.12 278 SER A O 1
ATOM 2095 N N . ASP A 1 279 ? 0.360 -4.020 -27.188 1.00 93.06 279 ASP A N 1
ATOM 2096 C CA . ASP A 1 279 ? 0.396 -3.249 -28.431 1.00 93.06 279 ASP A CA 1
ATOM 2097 C C . ASP A 1 279 ? 1.724 -2.500 -28.657 1.00 93.06 279 ASP A C 1
ATOM 2099 O O . ASP A 1 279 ? 1.918 -1.899 -29.716 1.00 93.06 279 ASP A O 1
ATOM 2103 N N . LEU A 1 280 ? 2.642 -2.532 -27.687 1.00 95.19 280 LEU A N 1
ATOM 2104 C CA . LEU A 1 280 ? 3.948 -1.880 -27.747 1.00 95.19 280 LEU A CA 1
ATOM 2105 C C . LEU A 1 280 ? 5.076 -2.889 -28.014 1.00 95.19 280 LEU A C 1
ATOM 2107 O O . LEU A 1 280 ? 4.959 -4.083 -27.754 1.00 95.19 280 LEU A O 1
ATOM 2111 N N . VAL A 1 281 ? 6.211 -2.395 -28.512 1.00 95.69 281 VAL A N 1
ATOM 2112 C CA . VAL A 1 281 ? 7.408 -3.207 -28.782 1.00 95.69 281 VAL A CA 1
ATOM 2113 C C . VAL A 1 281 ? 8.520 -2.838 -27.811 1.00 95.69 281 VAL A C 1
ATOM 2115 O O . VAL A 1 281 ? 8.856 -1.662 -27.662 1.00 95.69 281 VAL A O 1
ATOM 2118 N N . GLY A 1 282 ? 9.094 -3.843 -27.150 1.00 96.06 282 GLY A N 1
ATOM 2119 C CA . GLY A 1 282 ? 10.138 -3.646 -26.150 1.00 96.06 282 GLY A CA 1
ATOM 2120 C C . GLY A 1 282 ? 11.538 -3.460 -26.727 1.00 96.06 282 GLY A C 1
ATOM 2121 O O . GLY A 1 282 ? 11.936 -4.121 -27.686 1.00 96.06 282 GLY A O 1
ATOM 2122 N N . GLN A 1 283 ? 12.304 -2.583 -26.087 1.00 97.00 283 GLN A N 1
ATOM 2123 C CA . GLN A 1 283 ? 13.730 -2.381 -26.296 1.00 97.00 283 GLN A CA 1
ATOM 2124 C C . GLN A 1 283 ? 14.439 -2.458 -24.943 1.00 97.00 283 GLN A C 1
ATOM 2126 O O . GLN A 1 283 ? 14.108 -1.718 -24.015 1.00 97.00 283 GLN A O 1
ATOM 2131 N N . ILE A 1 284 ? 15.454 -3.314 -24.853 1.00 97.50 284 ILE A N 1
ATOM 2132 C CA . ILE A 1 284 ? 16.344 -3.354 -23.692 1.00 97.50 284 ILE A CA 1
ATOM 2133 C C . ILE A 1 284 ? 17.258 -2.126 -23.741 1.00 97.50 284 ILE A C 1
ATOM 2135 O O . ILE A 1 284 ? 17.909 -1.872 -24.755 1.00 97.50 284 ILE A O 1
ATOM 2139 N N . VAL A 1 285 ? 17.296 -1.372 -22.644 1.00 97.62 285 VAL A N 1
ATOM 2140 C CA . VAL A 1 285 ? 18.209 -0.235 -22.451 1.00 97.62 285 VAL A CA 1
ATOM 2141 C C . VAL A 1 285 ? 19.409 -0.656 -21.613 1.00 97.62 285 VAL A C 1
ATOM 2143 O O . VAL A 1 285 ? 20.539 -0.312 -21.936 1.00 97.62 285 VAL A O 1
ATOM 2146 N N . ALA A 1 286 ? 19.169 -1.446 -20.571 1.00 97.69 286 ALA A N 1
ATOM 2147 C CA . ALA A 1 286 ? 20.198 -2.086 -19.771 1.00 97.69 286 ALA A CA 1
ATOM 2148 C C . ALA A 1 286 ? 19.808 -3.547 -19.552 1.00 97.69 286 ALA A C 1
ATOM 2150 O O . ALA A 1 286 ? 18.730 -3.824 -19.020 1.00 97.69 286 ALA A O 1
ATOM 2151 N N . ASN A 1 287 ? 20.657 -4.477 -19.989 1.00 96.69 287 ASN A N 1
ATOM 2152 C CA . ASN A 1 287 ? 20.380 -5.904 -19.879 1.00 96.69 287 ASN A CA 1
ATOM 2153 C C . ASN A 1 287 ? 20.849 -6.426 -18.521 1.00 96.69 287 ASN A C 1
ATOM 2155 O O . ASN A 1 287 ? 21.937 -6.988 -18.405 1.00 96.69 287 ASN A O 1
ATOM 2159 N N . ASN A 1 288 ? 20.039 -6.191 -17.489 1.00 95.75 288 ASN A N 1
ATOM 2160 C CA . ASN A 1 288 ? 20.258 -6.730 -16.148 1.00 95.75 288 ASN A CA 1
ATOM 2161 C C . ASN A 1 288 ? 21.665 -6.435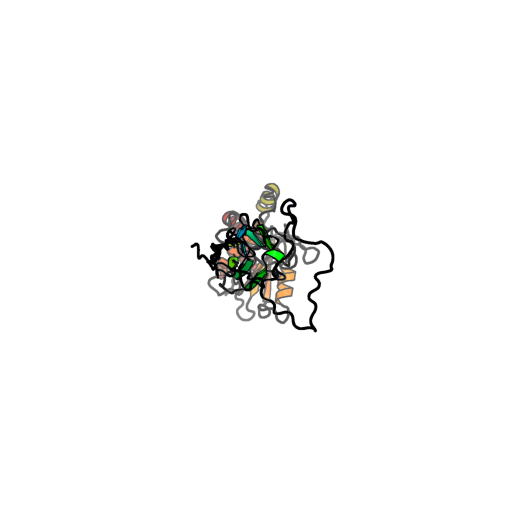 -15.582 1.00 95.75 288 ASN A C 1
ATOM 2163 O O . ASN A 1 288 ? 22.251 -7.250 -14.883 1.00 95.75 288 ASN A O 1
ATOM 2167 N N . ASN A 1 289 ? 22.239 -5.273 -15.910 1.00 94.31 289 ASN A N 1
ATOM 2168 C CA . ASN A 1 289 ? 23.625 -4.908 -15.594 1.00 94.31 289 ASN A CA 1
ATOM 2169 C C . ASN A 1 289 ? 23.762 -3.561 -14.851 1.00 94.31 289 ASN A C 1
ATOM 2171 O O . ASN A 1 289 ? 24.844 -2.960 -14.796 1.00 94.31 289 ASN A O 1
ATOM 2175 N N . LEU A 1 290 ? 22.667 -3.082 -14.260 1.00 93.69 290 LEU A N 1
ATOM 2176 C CA . LEU A 1 290 ? 22.622 -1.930 -13.363 1.00 93.69 290 LEU A CA 1
ATOM 2177 C C . LEU A 1 290 ? 22.629 -2.390 -11.908 1.00 93.69 290 LEU A C 1
ATOM 2179 O O . LEU A 1 290 ? 22.006 -3.392 -11.561 1.00 93.69 290 LEU A O 1
ATOM 2183 N N . CYS A 1 291 ? 23.268 -1.611 -11.039 1.00 88.69 291 CYS A N 1
ATOM 2184 C CA . CYS A 1 291 ? 23.005 -1.757 -9.611 1.00 88.69 291 CYS A CA 1
ATOM 2185 C C . CYS A 1 291 ? 21.614 -1.191 -9.269 1.00 88.69 291 CYS A C 1
ATOM 2187 O O . CYS A 1 291 ? 21.006 -0.459 -10.062 1.00 88.69 291 CYS A O 1
ATOM 2189 N N . TYR A 1 292 ? 21.113 -1.492 -8.072 1.00 83.69 292 TYR A N 1
ATOM 2190 C CA . TYR A 1 292 ? 19.806 -1.020 -7.617 1.00 83.69 292 TYR A CA 1
ATOM 2191 C C . TYR A 1 292 ? 19.665 0.510 -7.656 1.00 83.69 292 TYR A C 1
ATOM 2193 O O . TYR A 1 292 ? 18.681 1.034 -8.187 1.00 83.69 292 TYR A O 1
ATOM 2201 N N . GLU A 1 293 ? 20.657 1.240 -7.140 1.00 85.69 293 GLU A N 1
ATOM 2202 C CA . GLU A 1 293 ? 20.629 2.700 -7.044 1.00 85.69 293 GLU A CA 1
ATOM 2203 C C . GLU A 1 293 ? 20.604 3.375 -8.425 1.00 85.69 293 GLU A C 1
ATOM 2205 O O . GLU A 1 293 ? 19.845 4.327 -8.634 1.00 85.69 293 GLU A O 1
ATOM 2210 N N . GLU A 1 294 ? 21.392 2.861 -9.376 1.00 92.19 294 GLU A N 1
ATOM 2211 C CA . GLU A 1 294 ? 21.389 3.305 -10.774 1.00 92.19 294 GLU A CA 1
ATOM 2212 C C . GLU A 1 294 ? 20.041 3.049 -11.424 1.00 92.19 294 GLU A C 1
ATOM 2214 O O . GLU A 1 294 ? 19.471 3.960 -12.015 1.00 92.19 294 GLU A O 1
ATOM 2219 N N . ALA A 1 295 ? 19.518 1.830 -11.290 1.00 92.25 295 ALA A N 1
ATOM 2220 C CA . ALA A 1 295 ? 18.282 1.428 -11.935 1.00 92.25 295 ALA A CA 1
ATOM 2221 C C . ALA A 1 295 ? 17.091 2.277 -11.461 1.00 92.25 295 ALA A C 1
ATOM 2223 O O . ALA A 1 295 ? 16.316 2.747 -12.291 1.00 92.25 295 ALA A O 1
ATOM 2224 N N . ARG A 1 296 ? 16.980 2.543 -10.149 1.00 86.38 296 ARG A N 1
ATOM 2225 C CA . ARG A 1 296 ? 15.919 3.399 -9.581 1.00 86.38 296 ARG A CA 1
ATOM 2226 C C . ARG A 1 296 ? 16.015 4.837 -10.087 1.00 86.38 296 ARG A C 1
ATOM 2228 O O . ARG A 1 296 ? 15.023 5.411 -10.526 1.00 86.38 296 ARG A O 1
ATOM 2235 N N . GLY A 1 297 ? 17.208 5.428 -10.026 1.00 90.12 297 GLY A N 1
ATOM 2236 C CA . GLY A 1 297 ? 17.423 6.803 -10.475 1.00 90.12 297 GLY A CA 1
ATOM 2237 C C . GLY A 1 297 ? 17.211 6.989 -11.970 1.00 90.12 297 GLY A C 1
ATOM 2238 O O . GLY A 1 297 ? 16.608 7.973 -12.399 1.00 90.12 297 GLY A O 1
ATOM 2239 N N . LEU A 1 298 ? 17.719 6.040 -12.754 1.00 95.56 298 LEU A N 1
ATOM 2240 C CA . LEU A 1 298 ? 17.694 6.090 -14.205 1.00 95.56 298 LEU A CA 1
ATOM 2241 C C . LEU A 1 298 ? 16.274 5.930 -14.749 1.00 95.56 298 LEU A C 1
ATOM 2243 O O . LEU A 1 298 ? 15.906 6.663 -15.660 1.00 95.56 298 LEU A O 1
ATOM 2247 N N . GLU A 1 299 ? 15.467 5.036 -14.173 1.00 95.06 299 GLU A N 1
ATOM 2248 C CA . GLU A 1 299 ? 14.053 4.875 -14.530 1.00 95.06 299 GLU A CA 1
ATOM 2249 C C . GLU A 1 299 ? 13.298 6.205 -14.405 1.00 95.06 299 GLU A C 1
ATOM 2251 O O . GLU A 1 299 ? 12.720 6.677 -15.386 1.00 95.06 299 GLU A O 1
ATOM 2256 N N . GLN A 1 300 ? 13.410 6.878 -13.250 1.00 90.75 300 GLN A N 1
ATOM 2257 C CA . GLN A 1 300 ? 12.790 8.189 -13.034 1.00 90.75 300 GLN A CA 1
ATOM 2258 C C . GLN A 1 300 ? 13.263 9.219 -14.061 1.00 90.75 300 GLN A C 1
ATOM 2260 O O . GLN A 1 300 ? 12.454 9.953 -14.624 1.00 90.75 300 GLN A O 1
ATOM 2265 N N . GLN A 1 301 ? 14.568 9.283 -14.313 1.00 93.81 301 GLN A N 1
ATOM 2266 C CA . GLN A 1 301 ? 15.129 10.275 -15.224 1.00 93.81 301 GLN A CA 1
ATOM 2267 C C . GLN A 1 301 ? 14.726 10.028 -16.673 1.00 93.81 301 GLN A C 1
ATOM 2269 O O . GLN A 1 301 ? 14.429 10.986 -17.379 1.00 93.81 301 GLN 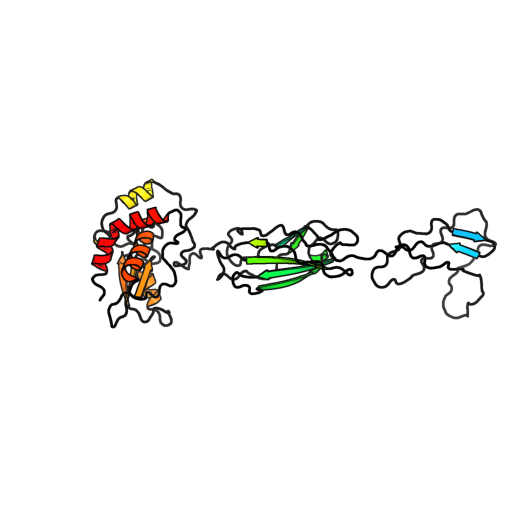A O 1
ATOM 2274 N N . VAL A 1 302 ? 14.677 8.774 -17.123 1.00 95.00 302 VAL A N 1
ATOM 2275 C CA . VAL A 1 302 ? 14.202 8.436 -18.468 1.00 95.00 302 VAL A CA 1
ATOM 2276 C C . VAL A 1 302 ? 12.711 8.759 -18.596 1.00 95.00 302 VAL A C 1
ATOM 2278 O O . VAL A 1 302 ? 12.316 9.367 -19.589 1.00 95.00 302 VAL A O 1
ATOM 2281 N N . MET A 1 303 ? 11.887 8.465 -17.585 1.00 91.19 303 MET A N 1
ATOM 2282 C CA . MET A 1 303 ? 10.483 8.898 -17.573 1.00 91.19 303 MET A CA 1
ATOM 2283 C C . MET A 1 303 ? 10.352 10.422 -17.683 1.00 91.19 303 MET A C 1
ATOM 2285 O O . MET A 1 303 ? 9.554 10.913 -18.482 1.00 91.19 303 MET A O 1
ATOM 2289 N N . ASP A 1 304 ? 11.173 11.173 -16.945 1.00 89.75 304 ASP A N 1
ATOM 2290 C CA . ASP A 1 304 ? 11.181 12.636 -16.995 1.00 89.75 304 ASP A CA 1
ATOM 2291 C C . ASP A 1 304 ? 11.569 13.153 -18.395 1.00 89.75 304 ASP A C 1
ATOM 2293 O O . ASP A 1 304 ? 10.925 14.078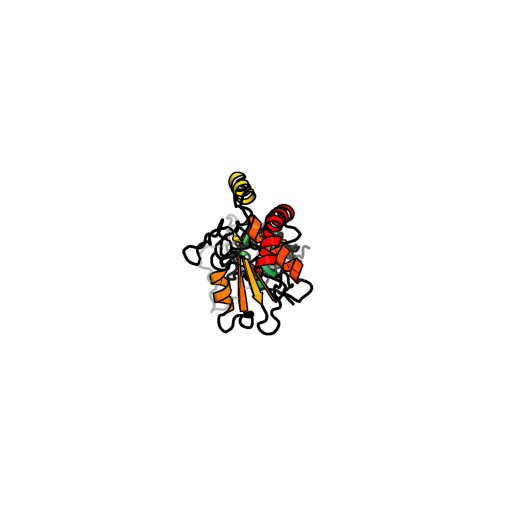 -18.897 1.00 89.75 304 ASP A O 1
ATOM 2297 N N . GLN A 1 305 ? 12.549 12.529 -19.070 1.00 90.50 305 GLN A N 1
ATOM 2298 C CA . GLN A 1 305 ? 12.952 12.891 -20.443 1.00 90.50 305 GLN A CA 1
ATOM 2299 C C . GLN A 1 305 ? 11.811 12.739 -21.455 1.00 90.50 305 GLN A C 1
ATOM 2301 O O . GLN A 1 305 ? 11.674 13.564 -22.360 1.00 90.50 305 GLN A O 1
ATOM 2306 N N . TYR A 1 306 ? 10.983 11.702 -21.306 1.00 88.50 306 TYR A N 1
ATOM 2307 C CA . TYR A 1 306 ? 9.902 11.398 -22.248 1.00 88.50 306 TYR A CA 1
ATOM 2308 C C . TYR A 1 306 ? 8.522 11.896 -21.800 1.00 88.50 306 TYR A C 1
ATOM 2310 O O . TYR A 1 306 ? 7.555 11.699 -22.527 1.00 88.50 306 TYR A O 1
ATOM 2318 N N . SER A 1 307 ? 8.428 12.612 -20.677 1.00 80.00 307 SER A N 1
ATOM 2319 C CA . SER A 1 307 ? 7.171 13.086 -20.074 1.00 80.00 307 SER A CA 1
ATOM 2320 C C . SER A 1 307 ? 6.301 13.990 -20.965 1.00 80.00 307 SER A C 1
ATOM 2322 O O . SER A 1 307 ? 5.085 14.040 -20.788 1.00 80.00 307 SER A O 1
ATOM 2324 N N . ASN A 1 308 ? 6.890 14.679 -21.951 1.00 73.25 308 ASN A N 1
ATOM 2325 C CA . ASN A 1 308 ? 6.148 15.501 -22.921 1.00 73.25 308 ASN A CA 1
ATOM 2326 C C . ASN A 1 308 ? 5.316 14.667 -23.913 1.00 73.25 308 ASN A C 1
ATOM 2328 O O . ASN A 1 308 ? 4.415 15.199 -24.561 1.00 73.25 308 ASN A O 1
ATOM 2332 N N . ASN A 1 309 ? 5.606 13.369 -24.027 1.00 71.44 309 ASN A N 1
ATOM 2333 C CA . ASN A 1 309 ? 4.764 12.390 -24.697 1.00 71.44 309 ASN A CA 1
ATOM 2334 C C . ASN A 1 309 ? 4.063 11.567 -23.610 1.00 71.44 309 ASN A C 1
ATOM 2336 O O . ASN A 1 309 ? 4.738 11.092 -22.701 1.00 71.44 309 ASN A O 1
ATOM 2340 N N . PRO A 1 310 ? 2.734 11.366 -23.665 1.00 78.19 310 PRO A N 1
ATOM 2341 C CA . PRO A 1 310 ? 2.039 10.658 -22.599 1.00 78.19 310 PRO A CA 1
ATOM 2342 C C . PRO A 1 310 ? 2.569 9.224 -22.490 1.00 78.19 310 PRO A C 1
ATOM 2344 O O . PRO A 1 310 ? 2.304 8.382 -23.357 1.00 78.19 310 PRO A O 1
ATOM 2347 N N . LEU A 1 311 ? 3.341 8.978 -21.431 1.00 86.75 311 LEU A N 1
ATOM 2348 C CA . LEU A 1 311 ? 3.731 7.647 -20.993 1.00 86.75 311 LEU A CA 1
ATOM 2349 C C . LEU A 1 311 ? 2.511 6.958 -20.372 1.00 86.75 311 LEU A C 1
ATOM 2351 O O . LEU A 1 311 ? 1.638 7.600 -19.792 1.00 86.75 311 LEU A O 1
ATOM 2355 N N . ARG A 1 312 ? 2.459 5.634 -20.494 1.00 85.00 312 ARG A N 1
ATOM 2356 C CA . ARG A 1 312 ? 1.440 4.765 -19.895 1.00 85.00 312 ARG A CA 1
ATOM 2357 C C . ARG A 1 312 ? 1.781 4.358 -18.461 1.00 85.00 312 ARG A C 1
ATOM 2359 O O . ARG A 1 312 ? 0.971 3.700 -17.819 1.00 85.00 312 ARG A O 1
ATOM 2366 N N . ASN A 1 313 ? 2.952 4.750 -17.956 1.00 85.00 313 ASN A N 1
ATOM 2367 C CA . ASN A 1 313 ? 3.274 4.666 -16.536 1.00 85.00 313 ASN A CA 1
ATOM 2368 C C . ASN A 1 313 ? 2.252 5.498 -15.740 1.00 85.00 313 ASN A C 1
ATOM 2370 O O . ASN A 1 313 ? 2.123 6.702 -15.960 1.00 85.00 313 ASN A O 1
ATOM 2374 N N . LEU A 1 314 ? 1.514 4.856 -14.832 1.00 69.88 314 LEU A N 1
ATOM 2375 C CA . LEU A 1 314 ? 0.475 5.511 -14.020 1.00 69.88 314 LEU A CA 1
ATOM 2376 C C . LEU A 1 314 ? 1.048 6.272 -12.817 1.00 69.88 314 LEU A C 1
ATOM 2378 O O . LEU A 1 314 ? 0.367 7.100 -12.216 1.00 69.88 314 LEU A O 1
ATOM 2382 N N . ILE A 1 315 ? 2.292 5.964 -12.467 1.00 66.19 315 ILE A N 1
ATOM 2383 C CA . ILE A 1 315 ? 3.005 6.432 -11.283 1.00 66.19 315 ILE A CA 1
ATOM 2384 C C . ILE A 1 315 ? 4.442 6.795 -11.665 1.00 66.19 315 ILE A C 1
ATOM 2386 O O . ILE A 1 315 ? 4.862 6.582 -12.802 1.00 66.19 315 ILE A O 1
ATOM 2390 N N . ARG A 1 316 ? 5.157 7.443 -10.747 1.00 73.19 316 ARG A N 1
ATOM 2391 C CA . ARG A 1 316 ? 6.540 7.883 -10.933 1.00 73.19 316 ARG A CA 1
ATOM 2392 C C . ARG A 1 316 ? 7.479 6.886 -10.275 1.00 73.19 316 ARG A C 1
ATOM 2394 O O . ARG A 1 316 ? 7.365 6.742 -9.065 1.00 73.19 316 ARG A O 1
ATOM 2401 N N . ALA A 1 317 ? 8.513 6.444 -10.992 1.00 70.31 317 ALA A N 1
ATOM 2402 C CA . ALA A 1 317 ? 9.562 5.544 -10.488 1.00 70.31 317 ALA A CA 1
ATOM 2403 C C . ALA A 1 317 ? 9.983 5.786 -9.029 1.00 70.31 317 ALA A C 1
ATOM 2405 O O . ALA A 1 317 ? 10.168 4.837 -8.262 1.00 70.31 317 ALA A O 1
ATOM 2406 N N . ILE A 1 318 ? 10.157 7.051 -8.623 1.00 65.62 318 ILE A N 1
ATOM 2407 C CA . ILE A 1 318 ? 10.502 7.412 -7.246 1.00 65.62 318 ILE A CA 1
ATOM 2408 C C . ILE A 1 318 ? 9.526 8.458 -6.691 1.00 65.62 318 ILE A C 1
ATOM 2410 O O . ILE A 1 318 ? 9.384 9.560 -7.231 1.00 65.62 318 ILE A O 1
ATOM 2414 N N . ALA A 1 319 ? 8.933 8.153 -5.533 1.00 69.62 319 ALA A N 1
ATOM 2415 C CA . ALA A 1 319 ? 8.129 9.100 -4.767 1.00 69.62 319 ALA A CA 1
ATOM 2416 C C . ALA A 1 319 ? 8.940 10.345 -4.361 1.00 69.62 319 ALA A C 1
ATOM 2418 O O . ALA A 1 319 ? 10.069 10.251 -3.876 1.00 69.62 319 ALA A O 1
ATOM 2419 N N . LEU A 1 320 ? 8.330 11.528 -4.478 1.00 67.44 320 LEU A N 1
ATOM 2420 C CA . LEU A 1 320 ? 8.968 12.797 -4.098 1.00 67.44 320 LEU A CA 1
ATOM 2421 C C . LEU A 1 320 ? 9.314 12.892 -2.605 1.00 67.44 320 LEU A C 1
ATOM 2423 O O . LEU A 1 320 ? 10.201 13.649 -2.223 1.00 67.44 320 LEU A O 1
ATOM 2427 N N . THR A 1 321 ? 8.612 12.134 -1.768 1.00 65.69 321 THR A N 1
ATOM 2428 C CA . THR A 1 321 ? 8.816 12.054 -0.317 1.00 65.69 321 THR A CA 1
ATOM 2429 C C . THR A 1 321 ? 9.914 11.066 0.081 1.00 65.69 321 THR A C 1
ATOM 2431 O O . THR A 1 321 ? 10.238 10.963 1.262 1.00 65.69 321 THR A O 1
ATOM 2434 N N . ASN A 1 322 ? 10.505 10.336 -0.872 1.00 66.56 322 ASN A N 1
ATOM 2435 C CA . ASN A 1 322 ? 11.529 9.343 -0.576 1.00 66.56 322 ASN A CA 1
ATOM 2436 C C . ASN A 1 322 ? 12.812 10.019 -0.055 1.00 66.56 322 ASN A C 1
ATOM 2438 O O . ASN A 1 322 ? 13.434 10.823 -0.752 1.00 66.56 322 ASN A O 1
ATOM 2442 N N . ALA A 1 323 ? 13.252 9.648 1.152 1.00 70.81 323 ALA A N 1
ATOM 2443 C CA . ALA A 1 323 ? 14.450 10.209 1.787 1.00 70.81 323 ALA A CA 1
ATOM 2444 C C . ALA A 1 323 ? 15.746 9.980 0.977 1.00 70.81 323 ALA A C 1
ATOM 2446 O O . ALA A 1 323 ? 16.698 10.750 1.095 1.00 70.81 323 ALA A O 1
ATOM 2447 N N . ASN A 1 324 ? 15.774 8.953 0.123 1.00 73.88 324 ASN A N 1
ATOM 2448 C CA . ASN A 1 324 ? 16.884 8.612 -0.764 1.00 73.88 324 ASN A CA 1
ATOM 2449 C C . ASN A 1 324 ? 16.725 9.173 -2.192 1.00 73.88 324 ASN A C 1
ATOM 2451 O O . ASN A 1 324 ? 17.574 8.888 -3.036 1.00 73.88 324 ASN A O 1
ATOM 2455 N N . LEU A 1 325 ? 15.697 9.984 -2.488 1.00 73.19 325 LEU A N 1
ATOM 2456 C CA . LEU A 1 325 ? 15.443 10.526 -3.834 1.00 73.19 325 LEU A CA 1
ATOM 2457 C C . LEU A 1 325 ? 16.697 11.164 -4.450 1.00 73.19 325 LEU A C 1
ATOM 2459 O O . LEU A 1 325 ? 17.090 10.824 -5.564 1.00 73.19 325 LEU A O 1
ATOM 2463 N N . ALA A 1 326 ? 17.362 12.051 -3.706 1.00 76.50 326 ALA A N 1
ATOM 2464 C CA . ALA A 1 326 ? 18.568 12.730 -4.177 1.00 76.50 326 ALA A CA 1
ATOM 2465 C C . ALA A 1 326 ? 19.718 11.752 -4.473 1.00 76.50 326 ALA A C 1
ATOM 2467 O O . ALA A 1 326 ? 20.457 11.945 -5.440 1.00 76.50 326 ALA A O 1
ATOM 2468 N N . LYS A 1 327 ? 19.849 10.687 -3.669 1.00 83.56 327 LYS A N 1
ATOM 2469 C CA . LYS A 1 327 ? 20.842 9.630 -3.879 1.00 83.56 327 LYS A CA 1
ATOM 2470 C C . LYS A 1 327 ? 20.564 8.899 -5.188 1.00 83.56 327 LYS A C 1
ATOM 2472 O O . LYS A 1 327 ? 21.429 8.877 -6.055 1.00 83.56 327 LYS A O 1
ATOM 2477 N N . TYR A 1 328 ? 19.354 8.376 -5.375 1.00 86.94 328 TYR A N 1
ATOM 2478 C CA . TYR A 1 328 ? 19.009 7.639 -6.591 1.00 86.94 328 TYR A CA 1
ATOM 2479 C C . TYR A 1 328 ? 19.181 8.496 -7.845 1.00 86.94 328 TYR A C 1
ATOM 2481 O O . TYR A 1 328 ? 19.851 8.073 -8.782 1.00 86.94 328 TYR A O 1
ATOM 2489 N N . LEU A 1 329 ? 18.685 9.739 -7.847 1.00 86.31 329 LEU A N 1
ATOM 2490 C CA . LEU A 1 329 ? 18.860 10.640 -8.991 1.00 86.31 329 LEU A CA 1
ATOM 2491 C C . LEU A 1 329 ? 20.341 10.904 -9.311 1.00 86.31 329 LEU A C 1
ATOM 2493 O O . LEU A 1 329 ? 20.705 10.988 -10.484 1.00 86.31 329 LEU A O 1
ATOM 2497 N N . ARG A 1 330 ? 21.218 10.991 -8.302 1.00 89.44 330 ARG A N 1
ATOM 2498 C CA . ARG A 1 330 ? 22.668 11.102 -8.522 1.00 89.44 330 ARG A CA 1
ATOM 2499 C C . ARG A 1 330 ? 23.238 9.859 -9.211 1.00 89.44 330 ARG A C 1
ATOM 2501 O O . ARG A 1 330 ? 24.024 10.017 -10.141 1.00 89.44 330 ARG A O 1
ATOM 2508 N N . PHE A 1 331 ? 22.865 8.657 -8.772 1.00 89.44 331 PHE A N 1
ATOM 2509 C CA . PHE A 1 331 ? 23.321 7.404 -9.385 1.00 89.44 331 PHE A CA 1
ATOM 2510 C C . PHE A 1 331 ? 22.817 7.258 -10.825 1.00 89.44 331 PHE A C 1
ATOM 2512 O O . PHE A 1 331 ? 23.619 7.050 -11.732 1.00 89.44 331 PHE A O 1
ATOM 2519 N N . GLY A 1 332 ? 21.519 7.469 -11.058 1.00 93.75 332 GLY A N 1
ATOM 2520 C CA . GLY A 1 332 ? 20.932 7.429 -12.400 1.00 93.75 332 GLY A CA 1
ATOM 2521 C C . GLY A 1 332 ? 21.590 8.414 -13.371 1.00 93.75 332 GLY A C 1
ATOM 2522 O O . GLY A 1 332 ? 21.895 8.057 -14.510 1.00 93.75 332 GLY A O 1
ATOM 2523 N N . ALA A 1 333 ? 21.917 9.625 -12.899 1.00 91.69 333 ALA A N 1
ATOM 2524 C CA . ALA A 1 333 ? 22.479 10.678 -13.747 1.00 91.69 333 ALA A CA 1
ATOM 2525 C C . ALA A 1 333 ? 23.818 10.281 -14.388 1.00 91.69 333 ALA A C 1
ATOM 2527 O O . ALA A 1 333 ? 24.151 10.772 -15.466 1.00 91.69 333 ALA A O 1
ATOM 2528 N N . LYS A 1 334 ? 24.581 9.384 -13.752 1.00 94.25 334 LYS A N 1
ATOM 2529 C CA . LYS A 1 334 ? 25.869 8.901 -14.268 1.00 94.25 334 LYS A CA 1
ATOM 2530 C C . LYS A 1 334 ? 25.736 8.094 -15.547 1.00 94.25 334 LYS A C 1
ATOM 2532 O O . LYS A 1 334 ? 26.595 8.174 -16.419 1.00 94.25 334 LYS A O 1
ATOM 2537 N N . VAL A 1 335 ? 24.669 7.310 -15.633 1.00 95.94 335 VAL A N 1
ATOM 2538 C CA . VAL A 1 335 ? 24.421 6.374 -16.730 1.00 95.94 335 VAL A CA 1
ATOM 2539 C C . VAL A 1 335 ? 23.352 6.880 -17.700 1.00 95.94 335 VAL A C 1
ATOM 2541 O O . VAL A 1 335 ? 23.176 6.302 -18.769 1.00 95.94 335 VAL A O 1
ATOM 2544 N N . LEU A 1 336 ? 22.693 8.001 -17.386 1.00 96.06 336 LEU A N 1
ATOM 2545 C CA . LEU A 1 336 ? 21.626 8.587 -18.197 1.00 96.06 336 LEU A CA 1
ATOM 2546 C C . LEU A 1 336 ? 22.048 8.886 -19.637 1.00 96.06 336 LEU A C 1
ATOM 2548 O O . LEU A 1 336 ? 21.309 8.567 -20.562 1.00 96.06 336 LEU A O 1
ATOM 2552 N N . ALA A 1 337 ? 23.224 9.477 -19.852 1.00 94.44 337 ALA A N 1
ATOM 2553 C CA . ALA A 1 337 ? 23.676 9.816 -21.203 1.00 94.44 337 ALA A CA 1
ATOM 2554 C C . ALA A 1 337 ? 23.852 8.570 -22.089 1.00 94.44 337 ALA A C 1
ATOM 2556 O O . ALA A 1 337 ? 23.478 8.584 -23.260 1.00 94.44 337 ALA A O 1
ATOM 2557 N N . ASP A 1 338 ? 24.382 7.490 -21.517 1.00 96.44 338 ASP A N 1
ATOM 2558 C CA . ASP A 1 338 ? 24.585 6.218 -22.210 1.00 96.44 338 ASP A CA 1
ATOM 2559 C C . ASP A 1 338 ? 23.248 5.501 -22.450 1.00 96.44 338 ASP A C 1
ATOM 2561 O O . ASP A 1 338 ? 22.969 5.057 -23.561 1.00 96.44 338 ASP A O 1
ATOM 2565 N N . ALA A 1 339 ? 22.354 5.509 -21.457 1.00 97.25 339 ALA A N 1
ATOM 2566 C CA . ALA A 1 339 ? 20.989 5.013 -21.608 1.00 97.25 339 ALA A CA 1
ATOM 2567 C C . ALA A 1 339 ? 20.237 5.739 -22.735 1.00 97.25 339 ALA A C 1
ATOM 2569 O O . ALA A 1 339 ? 19.632 5.096 -23.589 1.00 97.25 339 ALA A O 1
ATOM 2570 N N . LEU A 1 340 ? 20.309 7.072 -22.792 1.00 95.75 340 LEU A N 1
ATOM 2571 C CA . LEU A 1 340 ? 19.683 7.864 -23.854 1.00 95.75 340 LEU A CA 1
ATOM 2572 C C . LEU A 1 340 ? 20.325 7.623 -25.222 1.00 95.75 340 LEU A C 1
ATOM 2574 O O . LEU A 1 340 ? 19.625 7.674 -26.230 1.00 95.75 340 LEU A O 1
ATOM 2578 N N . ALA A 1 341 ? 21.624 7.320 -25.282 1.00 95.88 341 ALA A N 1
ATOM 2579 C CA . ALA A 1 341 ? 22.275 6.917 -26.525 1.00 95.88 341 ALA A CA 1
ATOM 2580 C C . ALA A 1 341 ? 21.766 5.552 -27.021 1.00 95.88 341 ALA A C 1
ATOM 2582 O O . ALA A 1 341 ? 21.524 5.397 -28.217 1.00 95.88 341 ALA A O 1
ATOM 2583 N N . ILE A 1 342 ? 21.545 4.594 -26.111 1.00 95.94 342 ILE A N 1
ATOM 2584 C CA . ILE A 1 342 ? 20.962 3.279 -26.421 1.00 95.94 342 ILE A CA 1
ATOM 2585 C C . ILE A 1 342 ? 19.503 3.430 -26.868 1.00 95.94 342 ILE A C 1
ATOM 2587 O O . ILE A 1 342 ? 19.097 2.847 -27.872 1.00 95.94 342 ILE A O 1
ATOM 2591 N N . ILE A 1 343 ? 18.714 4.242 -26.158 1.00 95.12 343 ILE A N 1
ATOM 2592 C CA . ILE A 1 343 ? 17.326 4.559 -26.523 1.00 95.12 343 ILE A CA 1
ATOM 2593 C C . ILE A 1 343 ? 17.294 5.284 -27.880 1.00 95.12 343 ILE A C 1
ATOM 2595 O O . ILE A 1 343 ? 16.413 5.030 -28.699 1.00 95.12 343 ILE A O 1
ATOM 2599 N N . GLY A 1 344 ? 18.267 6.147 -28.162 1.00 89.69 344 GLY A N 1
ATOM 2600 C CA . GLY A 1 344 ? 18.329 6.924 -29.393 1.00 89.69 344 GLY A CA 1
ATOM 2601 C C . GLY A 1 344 ? 17.241 8.008 -29.477 1.00 89.69 344 GLY A C 1
ATOM 2602 O O . GLY A 1 344 ? 16.402 8.151 -28.581 1.00 89.69 344 GLY A O 1
ATOM 2603 N N . PRO A 1 345 ? 17.241 8.812 -30.555 1.00 73.31 345 PRO A N 1
ATOM 2604 C CA . PRO A 1 345 ? 16.237 9.850 -30.752 1.00 73.31 345 PRO A CA 1
ATOM 2605 C C . PRO A 1 345 ? 14.851 9.211 -30.930 1.00 73.31 345 PRO A C 1
ATOM 2607 O O . PRO A 1 345 ? 14.564 8.591 -31.951 1.00 73.31 345 PRO A O 1
ATOM 2610 N N . GLY A 1 346 ? 13.990 9.354 -29.921 1.00 59.09 346 GLY A N 1
ATOM 2611 C CA . GLY A 1 346 ? 12.554 9.122 -30.064 1.00 59.09 346 GLY A CA 1
ATOM 2612 C C . GLY A 1 346 ? 11.938 10.322 -30.780 1.00 59.09 346 GLY A C 1
ATOM 2613 O O . GLY A 1 346 ? 12.112 11.444 -30.308 1.00 59.09 346 GLY A O 1
ATOM 2614 N N . GLY A 1 347 ? 11.307 10.093 -31.933 1.00 42.81 347 GLY A N 1
ATOM 2615 C CA . GLY A 1 347 ? 10.621 11.125 -32.723 1.00 42.81 347 GLY A CA 1
ATOM 2616 C C . GLY A 1 347 ? 9.340 11.656 -32.094 1.00 42.81 347 GLY A C 1
ATOM 2617 O O . GLY A 1 347 ? 8.753 10.963 -31.232 1.00 42.81 347 GLY A O 1
#

Secondary structure (DSSP, 8-state):
------PPB--------SSS---------S--TT--------------SS-------S-EEEETTEEEE---------------EEEES-EEPPP-SSSP-PPEEEEPP--GGG--SEEEEEEE-TT--EEEEEEEETTTTT-BTBSEEEE--S----GGGTTSEEEEEEEEEETTEEEEEPPPEEEE------TT----TT---SSS---HHHHHHHHT---GGGSPPPP-GGG--TTT-EEEEEEE-TTT--EEEEEEESHHHHHHHHTSTT-TTTTSEEEEEEEEEE-HHHHHHHHHHHHHHHTTS--S-SS-SS-TT-TTHHHHHHHHHHHHHHHHHHH----

Sequence (347 aa):
GSLDFGTQEYTNGNDCNANTSCDFADEVGPFDWGSSHQLDFKPTVILVDGWQWSSWPEQCSVSGTILRCDFTSQLTLLQAPPAATQTAPDGMLPETTPPQTPVFTWNAAGSGVSLATQYALQLQDVAGNIVWNTWYLASDLGCSGGGSCSVTPSMSLDPANQGKPYSWWVLGWNSGGYGPWSSGLVFEQPVTCNEDEPDSEECGDTNQPTDPAREQQCEERGPISARPDGGTGANYDRIDGHGLYVLRDPNTGQVKYVGRGDAPARIADHARPGDPLSDLVGQIVANNNLCYEEARGLEQQVMDQYSNNPLRNLIRAIALTNANLAKYLRFGAKVLADALAIIGPGG